Protein AF-0000000066211448 (afdb_homodimer)

Radius of gyration: 19.66 Å; Cα contacts (8 Å, |Δi|>4): 1009; chains: 2; bounding box: 40×52×50 Å

Structure (mmCIF, N/CA/C/O backbone):
data_AF-0000000066211448-model_v1
#
loop_
_entity.id
_entity.type
_entity.pdbx_description
1 polymer 'Superoxide dismutase'
#
loop_
_atom_site.group_PDB
_atom_site.id
_atom_site.type_symbol
_atom_site.label_atom_id
_atom_site.label_alt_id
_atom_site.label_comp_id
_atom_site.label_asym_id
_atom_site.label_entity_id
_atom_site.label_seq_id
_atom_site.pdbx_PDB_ins_code
_atom_site.Cartn_x
_atom_site.Cartn_y
_atom_site.Cartn_z
_atom_site.occupancy
_atom_site.B_iso_or_equiv
_atom_site.auth_seq_id
_atom_site.auth_comp_id
_atom_site.auth_asym_id
_atom_site.auth_atom_id
_atom_site.pdbx_PDB_model_num
ATOM 1 N N . MET A 1 1 ? 18.688 -5.582 8.984 1 77.81 1 MET A N 1
ATOM 2 C CA . MET A 1 1 ? 17.438 -5.801 9.719 1 77.81 1 MET A CA 1
ATOM 3 C C . MET A 1 1 ? 16.359 -6.363 8.805 1 77.81 1 MET A C 1
ATOM 5 O O . MET A 1 1 ? 16.328 -6.066 7.609 1 77.81 1 MET A O 1
ATOM 9 N N . ALA A 1 2 ? 15.5 -7.242 9.359 1 94 2 ALA A N 1
ATOM 10 C CA . ALA A 1 2 ? 14.461 -7.887 8.562 1 94 2 ALA A CA 1
ATOM 11 C C . ALA A 1 2 ? 13.461 -6.863 8.031 1 94 2 ALA A C 1
ATOM 13 O O . ALA A 1 2 ? 13.078 -5.938 8.75 1 94 2 ALA A O 1
ATOM 14 N N . LEU A 1 3 ? 13.273 -6.922 6.723 1 98 3 LEU A N 1
ATOM 15 C CA . LEU A 1 3 ? 12.219 -6.113 6.121 1 98 3 LEU A CA 1
ATOM 16 C C . LEU A 1 3 ? 10.883 -6.84 6.172 1 98 3 LEU A C 1
ATOM 18 O O . LEU A 1 3 ? 10.82 -8.055 5.961 1 98 3 LEU A O 1
ATOM 22 N N . LYS A 1 4 ? 9.852 -6.09 6.527 1 98.75 4 LYS A N 1
ATOM 23 C CA . LYS A 1 4 ? 8.508 -6.656 6.613 1 98.75 4 LYS A CA 1
ATOM 24 C C . LYS A 1 4 ? 7.52 -5.855 5.766 1 98.75 4 LYS A C 1
ATOM 26 O O . LYS A 1 4 ? 7.641 -4.637 5.648 1 98.75 4 LYS A O 1
ATOM 31 N N . ALA A 1 5 ? 6.559 -6.57 5.207 1 98.94 5 ALA A N 1
ATOM 32 C CA . ALA A 1 5 ? 5.477 -5.988 4.418 1 98.94 5 ALA A CA 1
ATOM 33 C C . ALA A 1 5 ? 4.16 -6.719 4.672 1 98.94 5 ALA A C 1
ATOM 35 O O . ALA A 1 5 ? 4.141 -7.762 5.332 1 98.94 5 ALA A O 1
ATOM 36 N N . VAL A 1 6 ? 3.119 -6.09 4.254 1 98.94 6 VAL A N 1
ATOM 37 C CA . VAL A 1 6 ? 1.793 -6.676 4.418 1 98.94 6 VAL A CA 1
ATOM 38 C C . VAL A 1 6 ? 0.889 -6.238 3.268 1 98.94 6 VAL A C 1
ATOM 40 O O . VAL A 1 6 ? 1.077 -5.16 2.699 1 98.94 6 VAL A O 1
ATOM 43 N N . CYS A 1 7 ? -0.014 -7.059 2.934 1 98.88 7 CYS A N 1
ATOM 44 C CA . CYS A 1 7 ? -1.011 -6.805 1.898 1 98.88 7 CYS A CA 1
ATOM 45 C C . CYS A 1 7 ? -2.391 -7.273 2.344 1 98.88 7 CYS A C 1
ATOM 47 O O . CYS A 1 7 ? -2.561 -8.43 2.736 1 98.88 7 CYS A O 1
ATOM 49 N N . VAL A 1 8 ? -3.295 -6.414 2.369 1 98.81 8 VAL A N 1
ATOM 50 C CA . VAL A 1 8 ? -4.695 -6.75 2.6 1 98.81 8 VAL A CA 1
ATOM 51 C C . VAL A 1 8 ? -5.418 -6.91 1.263 1 98.81 8 VAL A C 1
ATOM 53 O O . VAL A 1 8 ? -5.566 -5.941 0.512 1 98.81 8 VAL A O 1
ATOM 56 N N . LEU A 1 9 ? -5.816 -8.117 0.952 1 98.81 9 LEU A N 1
ATOM 57 C CA . LEU A 1 9 ? -6.516 -8.422 -0.29 1 98.81 9 LEU A CA 1
ATOM 58 C C . LEU A 1 9 ? -8.016 -8.203 -0.134 1 98.81 9 LEU A C 1
ATOM 60 O O . LEU A 1 9 ? -8.625 -8.695 0.823 1 98.81 9 LEU A O 1
ATOM 64 N N . LYS A 1 10 ? -8.57 -7.523 -1.056 1 97.56 10 LYS A N 1
ATOM 65 C CA . LYS A 1 10 ? -10.016 -7.305 -1.097 1 97.56 10 LYS A CA 1
ATOM 66 C C . LYS A 1 10 ? -10.531 -7.293 -2.533 1 97.56 10 LYS A C 1
ATOM 68 O O . LYS A 1 10 ? -9.891 -6.723 -3.422 1 97.56 10 LYS A O 1
ATOM 73 N N . GLY A 1 11 ? -11.586 -7.887 -2.785 1 94.56 11 GLY A N 1
ATOM 74 C CA . GLY A 1 11 ? -12.289 -7.855 -4.059 1 94.56 11 GLY A CA 1
ATOM 75 C C . GLY A 1 11 ? -13.695 -7.301 -3.953 1 94.56 11 GLY A C 1
ATOM 76 O O . GLY A 1 11 ? -14.094 -6.816 -2.893 1 94.56 11 GLY A O 1
ATOM 77 N N . ASP A 1 12 ? -14.344 -7.23 -5.09 1 93.12 12 ASP A N 1
ATOM 78 C CA . ASP A 1 12 ? -15.742 -6.812 -5.117 1 93.12 12 ASP A CA 1
ATOM 79 C C . ASP A 1 12 ? -16.656 -7.902 -4.555 1 93.12 12 ASP A C 1
ATOM 81 O O . ASP A 1 12 ? -17.766 -7.621 -4.109 1 93.12 12 ASP A O 1
ATOM 85 N N . GLY A 1 13 ? -16.172 -9.07 -4.641 1 95.25 13 GLY A N 1
ATOM 86 C CA . GLY A 1 13 ? -16.906 -10.219 -4.117 1 95.25 13 GLY A CA 1
ATOM 87 C C . GLY A 1 13 ? -16.438 -10.633 -2.73 1 95.25 13 GLY A C 1
ATOM 88 O O . GLY A 1 13 ? -16 -9.789 -1.938 1 95.25 13 GLY A O 1
ATOM 89 N N . PRO A 1 14 ? -16.688 -11.883 -2.367 1 97.94 14 PRO A N 1
ATOM 90 C CA . PRO A 1 14 ? -16.406 -12.352 -1.01 1 97.94 14 PRO A CA 1
ATOM 91 C C . PRO A 1 14 ? -14.914 -12.57 -0.766 1 97.94 14 PRO A C 1
ATOM 93 O O . PRO A 1 14 ? -14.5 -12.781 0.377 1 97.94 14 PRO A O 1
ATOM 96 N N . VAL A 1 15 ? -14.133 -12.594 -1.808 1 98.88 15 VAL A N 1
ATOM 97 C CA . VAL A 1 15 ? -12.734 -12.992 -1.685 1 98.88 15 VAL A CA 1
ATOM 98 C C . VAL A 1 15 ? -11.953 -11.906 -0.944 1 98.88 15 VAL A C 1
ATOM 100 O O . VAL A 1 15 ? -12.031 -10.727 -1.301 1 98.88 15 VAL A O 1
ATOM 103 N N . HIS A 1 16 ? -11.234 -12.281 0.067 1 98.81 16 HIS A N 1
ATOM 104 C CA . HIS A 1 16 ? -10.414 -11.383 0.869 1 98.81 16 HIS A CA 1
ATOM 105 C C . HIS A 1 16 ? -9.305 -12.148 1.583 1 98.81 16 HIS A C 1
ATOM 107 O O . HIS A 1 16 ? -9.344 -13.375 1.675 1 98.81 16 HIS A O 1
ATOM 113 N N . GLY A 1 17 ? -8.305 -11.445 2.029 1 98.81 17 GLY A N 1
ATOM 114 C CA . GLY A 1 17 ? -7.207 -12.094 2.732 1 98.81 17 GLY A CA 1
ATOM 115 C C . GLY A 1 17 ? -6.141 -11.125 3.205 1 98.81 17 GLY A C 1
ATOM 116 O O . GLY A 1 17 ? -6.238 -9.922 2.955 1 98.81 17 GLY A O 1
ATOM 117 N N . VAL A 1 18 ? -5.242 -11.633 4.012 1 98.94 18 VAL A N 1
ATOM 118 C CA . VAL A 1 18 ? -4.082 -10.883 4.477 1 98.94 18 VAL A CA 1
ATOM 119 C C . VAL A 1 18 ? -2.812 -11.703 4.258 1 98.94 18 VAL A C 1
ATOM 121 O O . VAL A 1 18 ? -2.746 -12.867 4.645 1 98.94 18 VAL A O 1
ATOM 124 N N . ILE A 1 19 ? -1.885 -11.141 3.598 1 98.94 19 ILE A N 1
ATOM 125 C CA . ILE A 1 19 ? -0.592 -11.773 3.361 1 98.94 19 ILE A CA 1
ATOM 126 C C . ILE A 1 19 ? 0.515 -10.945 4.008 1 98.94 19 ILE A C 1
ATOM 128 O O . ILE A 1 19 ? 0.6 -9.734 3.793 1 98.94 19 ILE A O 1
ATOM 132 N N . HIS A 1 20 ? 1.324 -11.555 4.793 1 98.94 20 HIS A N 1
ATOM 133 C CA . HIS A 1 20 ? 2.516 -10.945 5.371 1 98.94 20 HIS A CA 1
ATOM 134 C C . HIS A 1 20 ? 3.775 -11.398 4.641 1 98.94 20 HIS A C 1
ATOM 136 O O . HIS A 1 20 ? 3.879 -12.555 4.227 1 98.94 20 HIS A O 1
ATOM 142 N N . PHE A 1 21 ? 4.703 -10.508 4.539 1 98.94 21 PHE A N 1
ATOM 143 C CA . PHE A 1 21 ? 5.992 -10.766 3.904 1 98.94 21 PHE A CA 1
ATOM 144 C C . PHE A 1 21 ? 7.137 -10.477 4.867 1 98.94 21 PHE A C 1
ATOM 146 O O . PHE A 1 21 ? 7.09 -9.5 5.621 1 98.94 21 PHE A O 1
ATOM 153 N N . GLU A 1 22 ? 8.094 -11.32 4.793 1 98.88 22 GLU A N 1
ATOM 154 C CA . GLU A 1 22 ? 9.305 -11.07 5.57 1 98.88 22 GLU A CA 1
ATOM 155 C C . GLU A 1 22 ? 10.555 -11.445 4.777 1 98.88 22 GLU A C 1
ATOM 157 O O . GLU A 1 22 ? 10.609 -12.5 4.148 1 98.88 22 GLU A O 1
ATOM 162 N N . GLN A 1 23 ? 11.477 -10.57 4.758 1 98.75 23 GLN A N 1
ATOM 163 C CA . GLN A 1 23 ? 12.797 -10.789 4.172 1 98.75 23 GLN A CA 1
ATOM 164 C C . GLN A 1 23 ? 13.906 -10.516 5.184 1 98.75 23 GLN A C 1
ATOM 166 O O . GLN A 1 23 ? 14.125 -9.367 5.574 1 98.75 23 GLN A O 1
ATOM 171 N N . GLN A 1 24 ? 14.641 -11.555 5.582 1 98 24 GLN A N 1
ATOM 172 C CA . GLN A 1 24 ? 15.57 -11.492 6.703 1 98 24 GLN A CA 1
ATOM 173 C C . GLN A 1 24 ? 16.812 -10.68 6.344 1 98 24 GLN A C 1
ATOM 175 O O . GLN A 1 24 ? 17.391 -10.016 7.203 1 98 24 GLN A O 1
ATOM 180 N N . GLN A 1 25 ? 17.25 -10.859 5.164 1 96.19 25 GLN A N 1
ATOM 181 C CA . GLN A 1 25 ? 18.422 -10.125 4.676 1 96.19 25 GLN A CA 1
ATOM 182 C C . GLN A 1 25 ? 18.266 -9.758 3.207 1 96.19 25 GLN A C 1
ATOM 184 O O . GLN A 1 25 ? 17.562 -10.445 2.457 1 96.19 25 GLN A O 1
ATOM 189 N N . GLU A 1 26 ? 18.891 -8.656 2.91 1 93.25 26 GLU A N 1
ATOM 190 C CA . GLU A 1 26 ? 18.875 -8.258 1.508 1 93.25 26 GLU A CA 1
ATOM 191 C C . GLU A 1 26 ? 19.391 -9.367 0.604 1 93.25 26 GLU A C 1
ATOM 193 O O . GLU A 1 26 ? 20.406 -9.992 0.906 1 93.25 26 GLU A O 1
ATOM 198 N N . GLY A 1 27 ? 18.656 -9.547 -0.43 1 94.12 27 GLY A N 1
ATOM 199 C CA . GLY A 1 27 ? 19.078 -10.586 -1.358 1 94.12 27 GLY A CA 1
ATOM 200 C C . GLY A 1 27 ? 18.609 -11.969 -0.959 1 94.12 27 GLY A C 1
ATOM 201 O O . GLY A 1 27 ? 18.703 -12.914 -1.746 1 94.12 27 GLY A O 1
ATOM 202 N N . GLY A 1 28 ? 18.156 -12.125 0.264 1 97.38 28 GLY A N 1
ATOM 203 C CA . GLY A 1 28 ? 17.594 -13.398 0.694 1 97.38 28 GLY A CA 1
ATOM 204 C C . GLY A 1 28 ? 16.156 -13.609 0.236 1 97.38 28 GLY A C 1
ATOM 205 O O . GLY A 1 28 ? 15.547 -12.703 -0.335 1 97.38 28 GLY A O 1
ATOM 206 N N . PRO A 1 29 ? 15.672 -14.789 0.449 1 98.44 29 PRO A N 1
ATOM 207 C CA . PRO A 1 29 ? 14.297 -15.078 0.021 1 98.44 29 PRO A CA 1
ATOM 208 C C . PRO A 1 29 ? 13.258 -14.312 0.827 1 98.44 29 PRO A C 1
ATOM 210 O O . PRO A 1 29 ? 13.531 -13.875 1.945 1 98.44 29 PRO A O 1
ATOM 213 N N . VAL A 1 30 ? 12.156 -14.07 0.25 1 98.88 30 VAL A N 1
ATOM 214 C CA . VAL A 1 30 ? 11 -13.5 0.934 1 98.88 30 VAL A CA 1
ATOM 215 C C . VAL A 1 30 ? 10.047 -14.625 1.352 1 98.88 30 VAL A C 1
ATOM 217 O O . VAL A 1 30 ? 9.727 -15.5 0.549 1 98.88 30 VAL A O 1
ATOM 220 N N . VAL A 1 31 ? 9.648 -14.586 2.58 1 98.88 31 VAL A N 1
ATOM 221 C CA . VAL A 1 31 ? 8.664 -15.531 3.096 1 98.88 31 VAL A CA 1
ATOM 222 C C . VAL A 1 31 ? 7.289 -14.875 3.133 1 98.88 31 VAL A C 1
ATOM 224 O O . VAL A 1 31 ? 7.141 -13.75 3.621 1 98.88 31 VAL A O 1
ATOM 227 N N . LEU A 1 32 ? 6.324 -15.578 2.566 1 98.88 32 LEU A N 1
ATOM 228 C CA . LEU A 1 32 ? 4.93 -15.148 2.604 1 98.88 32 LEU A CA 1
ATOM 229 C C . LEU A 1 32 ? 4.109 -16.047 3.521 1 98.88 32 LEU A C 1
ATOM 231 O O . LEU A 1 32 ? 4.18 -17.281 3.422 1 98.88 32 LEU A O 1
ATOM 235 N N . LYS A 1 33 ? 3.336 -15.375 4.359 1 98.88 33 LYS A N 1
ATOM 236 C CA . LYS A 1 33 ? 2.41 -16.094 5.227 1 98.88 33 LYS A CA 1
ATOM 237 C C . LYS A 1 33 ? 1.077 -15.367 5.34 1 98.88 33 LYS A C 1
ATOM 239 O O . LYS A 1 33 ? 1.044 -14.133 5.406 1 98.88 33 LYS A O 1
ATOM 244 N N . GLY A 1 34 ? 0.034 -16.156 5.43 1 98.88 34 GLY A N 1
ATOM 245 C CA . GLY A 1 34 ? -1.288 -15.578 5.602 1 98.88 34 GLY A CA 1
ATOM 246 C C . GLY A 1 34 ? -2.404 -16.484 5.117 1 98.88 34 GLY A C 1
ATOM 247 O O . GLY A 1 34 ? -2.316 -17.703 5.234 1 98.88 34 GLY A O 1
ATOM 248 N N . PHE A 1 35 ? -3.484 -15.805 4.656 1 98.94 35 PHE A N 1
ATOM 249 C CA . PHE A 1 35 ? -4.633 -16.578 4.199 1 98.94 35 PHE A CA 1
ATOM 250 C C . PHE A 1 35 ? -5.465 -15.773 3.205 1 98.94 35 PHE A C 1
ATOM 252 O O . PHE A 1 35 ? -5.367 -14.539 3.158 1 98.94 35 PHE A O 1
ATOM 259 N N . ILE A 1 36 ? -6.156 -16.453 2.447 1 98.94 36 ILE A N 1
ATOM 260 C CA . ILE A 1 36 ? -7.18 -15.914 1.558 1 98.94 36 ILE A CA 1
ATOM 261 C C . ILE A 1 36 ? -8.469 -16.719 1.713 1 98.94 36 ILE A C 1
ATOM 263 O O . ILE A 1 36 ? -8.445 -17.953 1.72 1 98.94 36 ILE A O 1
ATOM 267 N N . GLU A 1 37 ? -9.562 -16.062 1.782 1 98.88 37 GLU A N 1
ATOM 268 C CA . GLU A 1 37 ? -10.867 -16.703 1.952 1 98.88 37 GLU A CA 1
ATOM 269 C C . GLU A 1 37 ? -11.844 -16.266 0.875 1 98.88 37 GLU A C 1
ATOM 271 O O . GLU A 1 37 ? -11.641 -15.227 0.228 1 98.88 37 GLU A O 1
ATOM 276 N N . GLY A 1 38 ? -12.914 -17.125 0.755 1 98.88 38 GLY A N 1
ATOM 277 C CA . GLY A 1 38 ? -13.953 -16.797 -0.203 1 98.88 38 GLY A CA 1
ATOM 278 C C . GLY A 1 38 ? -13.68 -17.344 -1.593 1 98.88 38 GLY A C 1
ATOM 279 O O . GLY A 1 38 ? -14.375 -16.984 -2.551 1 98.88 38 GLY A O 1
ATOM 280 N N . LEU A 1 39 ? -12.68 -18.156 -1.716 1 98.81 39 LEU A N 1
ATOM 281 C CA . LEU A 1 39 ? -12.312 -18.75 -2.998 1 98.81 39 LEU A CA 1
ATOM 282 C C . LEU A 1 39 ? -13.141 -20 -3.27 1 98.81 39 LEU A C 1
ATOM 284 O O . LEU A 1 39 ? -13.711 -20.578 -2.348 1 98.81 39 LEU A O 1
ATOM 288 N N . THR A 1 40 ? -13.25 -20.359 -4.531 1 98.62 40 THR A N 1
ATOM 289 C CA . THR A 1 40 ? -13.695 -21.703 -4.84 1 98.62 40 THR A CA 1
ATOM 290 C C . THR A 1 40 ? -12.586 -22.719 -4.566 1 98.62 40 THR A C 1
ATOM 292 O O . THR A 1 40 ? -11.406 -22.375 -4.594 1 98.62 40 THR A O 1
ATOM 295 N N . LYS A 1 41 ? -12.992 -23.922 -4.324 1 98.81 41 LYS A N 1
ATOM 296 C CA . LYS A 1 41 ? -12.016 -24.969 -4.07 1 98.81 41 LYS A CA 1
ATOM 297 C C . LYS A 1 41 ? -11.062 -25.125 -5.246 1 98.81 41 LYS A C 1
ATOM 299 O O . LYS A 1 41 ? -11.477 -25.109 -6.406 1 98.81 41 LYS A O 1
ATOM 304 N N . GLY A 1 42 ? -9.703 -25.328 -4.875 1 98.88 42 GLY A N 1
ATOM 305 C CA . GLY A 1 42 ? -8.719 -25.609 -5.91 1 98.88 42 GLY A CA 1
ATOM 306 C C . GLY A 1 42 ? -7.648 -24.547 -6.027 1 98.88 42 GLY A C 1
ATOM 307 O O . GLY A 1 42 ? -7.453 -23.75 -5.105 1 98.88 42 GLY A O 1
ATOM 308 N N . ASP A 1 43 ? -6.965 -24.562 -7.145 1 98.88 43 ASP A N 1
ATOM 309 C CA . ASP A 1 43 ? -5.82 -23.688 -7.359 1 98.88 43 ASP A CA 1
ATOM 310 C C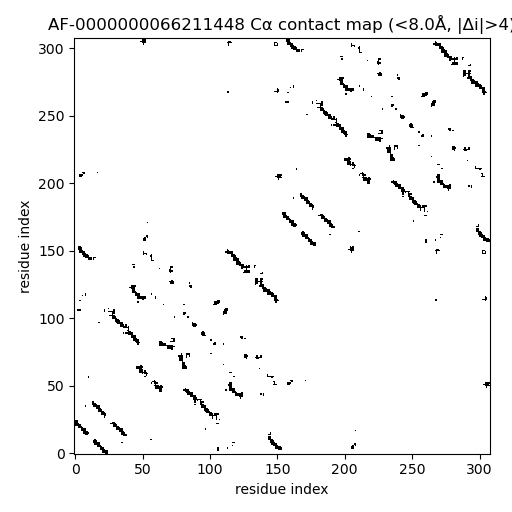 . ASP A 1 43 ? -6.262 -22.344 -7.949 1 98.88 43 ASP A C 1
ATOM 312 O O . ASP A 1 43 ? -7.152 -22.297 -8.797 1 98.88 43 ASP A O 1
ATOM 316 N N . HIS A 1 44 ? -5.652 -21.359 -7.527 1 98.94 44 HIS A N 1
ATOM 317 C CA . HIS A 1 44 ? -5.848 -20 -8.023 1 98.94 44 HIS A CA 1
ATOM 318 C C . HIS A 1 44 ? -4.512 -19.312 -8.281 1 98.94 44 HIS A C 1
ATOM 320 O O . HIS A 1 44 ? -3.631 -19.312 -7.422 1 98.94 44 HIS A O 1
ATOM 326 N N . GLY A 1 45 ? -4.355 -18.766 -9.461 1 98.94 45 GLY A N 1
ATOM 327 C CA . GLY A 1 45 ? -3.146 -18.016 -9.766 1 98.94 45 GLY A CA 1
ATOM 328 C C . GLY A 1 45 ? -2.875 -16.891 -8.781 1 98.94 45 GLY A C 1
ATOM 329 O O . GLY A 1 45 ? -3.799 -16.188 -8.367 1 98.94 45 GLY A O 1
ATOM 330 N N . PHE A 1 46 ? -1.685 -16.766 -8.484 1 98.94 46 PHE A N 1
ATOM 331 C CA . PHE A 1 46 ? -1.236 -15.789 -7.492 1 98.94 46 PHE A CA 1
ATOM 332 C C . PHE A 1 46 ? 0.007 -15.055 -7.98 1 98.94 46 PHE A C 1
ATOM 334 O O . PHE A 1 46 ? 1.056 -15.664 -8.188 1 98.94 46 PHE A O 1
ATOM 341 N N . HIS A 1 47 ? -0.142 -13.656 -8.203 1 98.94 47 HIS A N 1
ATOM 342 C CA . HIS A 1 47 ? 0.939 -12.914 -8.836 1 98.94 47 HIS A CA 1
ATOM 343 C C . HIS A 1 47 ? 1.095 -11.531 -8.211 1 98.94 47 HIS A C 1
ATOM 345 O O . HIS A 1 47 ? 0.134 -10.977 -7.68 1 98.94 47 HIS A O 1
ATOM 351 N N . VAL A 1 48 ? 2.326 -11.031 -8.242 1 98.94 48 VAL A N 1
ATOM 352 C CA . VAL A 1 48 ? 2.549 -9.602 -8.039 1 98.94 48 VAL A CA 1
ATOM 353 C C . VAL A 1 48 ? 2.43 -8.867 -9.375 1 98.94 48 VAL A C 1
ATOM 355 O O . VAL A 1 48 ? 3.045 -9.258 -10.367 1 98.94 48 VAL A O 1
ATOM 358 N N . HIS A 1 49 ? 1.619 -7.887 -9.391 1 98.94 49 HIS A N 1
ATOM 359 C CA . HIS A 1 49 ? 1.433 -7.051 -10.57 1 98.94 49 HIS A CA 1
ATOM 360 C C . HIS A 1 49 ? 2.256 -5.77 -10.469 1 98.94 49 HIS A C 1
ATOM 362 O O . HIS A 1 49 ? 2.678 -5.379 -9.383 1 98.94 49 HIS A O 1
ATOM 368 N N . GLU A 1 50 ? 2.441 -5.141 -11.57 1 98.56 50 GLU A N 1
ATOM 369 C CA . GLU A 1 50 ? 3.475 -4.121 -11.742 1 98.56 50 GLU A CA 1
ATOM 370 C C . GLU A 1 50 ? 3.111 -2.836 -11.008 1 98.56 50 GLU A C 1
ATOM 372 O O . GLU A 1 50 ? 3.986 -2.148 -10.477 1 98.56 50 GLU A O 1
ATOM 377 N N . PHE A 1 51 ? 1.863 -2.502 -10.898 1 98.81 51 PHE A N 1
ATOM 378 C CA . PHE A 1 51 ? 1.475 -1.22 -10.328 1 98.81 51 PHE A CA 1
ATOM 379 C C . PHE A 1 51 ? 0.631 -1.422 -9.07 1 98.81 51 PHE A C 1
ATOM 381 O O . PHE A 1 51 ? -0.083 -2.418 -8.953 1 98.81 51 PHE A O 1
ATOM 388 N N . GLY A 1 52 ? 0.786 -0.499 -8.125 1 98.81 52 GLY A N 1
ATOM 389 C CA . GLY A 1 52 ? -0.102 -0.406 -6.98 1 98.81 52 GLY A CA 1
ATOM 390 C C . GLY A 1 52 ? -1.305 0.486 -7.227 1 98.81 52 GLY A C 1
ATOM 391 O O . GLY A 1 52 ? -1.76 1.188 -6.324 1 98.81 52 GLY A O 1
ATOM 392 N N . ASP A 1 53 ? -1.731 0.609 -8.477 1 98.69 53 ASP A N 1
ATOM 393 C CA . ASP A 1 53 ? -2.885 1.396 -8.898 1 98.69 53 ASP A CA 1
ATOM 394 C C . ASP A 1 53 ? -4.164 0.562 -8.859 1 98.69 53 ASP A C 1
ATOM 396 O O . ASP A 1 53 ? -4.355 -0.331 -9.688 1 98.69 53 ASP A O 1
ATOM 400 N N . ASN A 1 54 ? -5.035 0.863 -7.891 1 97.25 54 ASN A N 1
ATOM 401 C CA . ASN A 1 54 ? -6.312 0.167 -7.797 1 97.25 54 ASN A CA 1
ATOM 402 C C . ASN A 1 54 ? -7.488 1.131 -7.941 1 97.25 54 ASN A C 1
ATOM 404 O O . ASN A 1 54 ? -8.523 0.95 -7.305 1 97.25 54 ASN A O 1
ATOM 408 N N . THR A 1 55 ? -7.301 2.182 -8.742 1 97.81 55 THR A N 1
ATOM 409 C CA . THR A 1 55 ? -8.336 3.188 -8.938 1 97.81 55 THR A CA 1
ATOM 410 C C . THR A 1 55 ? -9.578 2.568 -9.578 1 97.81 55 THR A C 1
ATOM 412 O O . THR A 1 55 ? -10.695 3.043 -9.359 1 97.81 55 THR A O 1
ATOM 415 N N . GLN A 1 56 ? -9.414 1.572 -10.383 1 96.31 56 GLN A N 1
ATOM 416 C CA . GLN A 1 56 ? -10.523 0.802 -10.938 1 96.31 56 GLN A CA 1
ATOM 417 C C . GLN A 1 56 ? -10.453 -0.658 -10.5 1 96.31 56 GLN A C 1
ATOM 419 O O . GLN A 1 56 ? -10.602 -1.566 -11.32 1 96.31 56 GLN A O 1
ATOM 424 N N . GLY A 1 57 ? -10.188 -0.812 -9.234 1 95.56 57 GLY A N 1
ATOM 425 C CA . GLY A 1 57 ? -10.023 -2.166 -8.734 1 95.56 57 GLY A CA 1
ATOM 426 C C . GLY A 1 57 ? -8.758 -2.84 -9.227 1 95.56 57 GLY A C 1
ATOM 427 O O . GLY A 1 57 ? -7.742 -2.178 -9.438 1 95.56 57 GLY A O 1
ATOM 428 N N . CYS A 1 58 ? -8.844 -4.121 -9.367 1 97.62 58 CYS A N 1
ATOM 429 C CA . CYS A 1 58 ? -7.645 -4.895 -9.672 1 97.62 58 CYS A CA 1
ATOM 430 C C . CYS A 1 58 ? -7.234 -4.711 -11.133 1 97.62 58 CYS A C 1
ATOM 432 O O . CYS A 1 58 ? -6.113 -5.055 -11.516 1 97.62 58 CYS A O 1
ATOM 434 N N . THR A 1 59 ? -8.117 -4.137 -11.875 1 95.88 59 THR A N 1
ATOM 435 C CA . THR A 1 59 ? -7.875 -3.998 -13.312 1 95.88 59 THR A CA 1
ATOM 436 C C . THR A 1 59 ? -6.723 -3.035 -13.578 1 95.88 59 THR A C 1
ATOM 438 O O . THR A 1 59 ? -5.98 -3.197 -14.547 1 95.88 59 THR A O 1
ATOM 441 N N . THR A 1 60 ? -6.484 -2.086 -12.758 1 97.94 60 THR A N 1
ATOM 442 C CA . THR A 1 60 ? -5.5 -1.045 -13.023 1 97.94 60 THR A CA 1
ATOM 443 C C . THR A 1 60 ? -4.168 -1.38 -12.352 1 97.94 60 THR A C 1
ATOM 445 O O . THR A 1 60 ? -3.25 -0.559 -12.344 1 97.94 60 THR A O 1
ATOM 448 N N . ALA A 1 61 ? -4.082 -2.57 -11.836 1 98.38 61 ALA A N 1
ATOM 449 C CA . ALA A 1 61 ? -2.818 -3.023 -11.25 1 98.38 61 ALA A CA 1
ATOM 450 C C . ALA A 1 61 ? -1.787 -3.314 -12.336 1 98.38 61 ALA A C 1
ATOM 452 O O . ALA A 1 61 ? -0.6 -3.479 -12.047 1 98.38 61 ALA A O 1
ATOM 453 N N . GLY A 1 62 ? -2.227 -3.369 -13.617 1 98.31 62 GLY A N 1
ATOM 454 C CA . GLY A 1 62 ? -1.312 -3.627 -14.719 1 98.31 62 GLY A CA 1
ATOM 455 C C . GLY A 1 62 ? -0.942 -5.094 -14.859 1 98.31 62 GLY A C 1
ATOM 456 O O . GLY A 1 62 ? -1.581 -5.957 -14.258 1 98.31 62 GLY A O 1
ATOM 457 N N . ALA A 1 63 ? 0.03 -5.395 -15.711 1 98.31 63 ALA A N 1
ATOM 458 C CA . ALA A 1 63 ? 0.477 -6.762 -15.969 1 98.31 63 ALA A CA 1
ATOM 459 C C . ALA A 1 63 ? 1.305 -7.301 -14.805 1 98.31 63 ALA A C 1
ATOM 461 O O . ALA A 1 63 ? 1.569 -6.578 -13.836 1 98.31 63 ALA A O 1
ATOM 462 N N . HIS A 1 64 ? 1.614 -8.609 -14.859 1 98.88 64 HIS A N 1
ATOM 463 C CA . HIS A 1 64 ? 2.543 -9.156 -13.875 1 98.88 64 HIS A CA 1
ATOM 464 C C . HIS A 1 64 ? 3.814 -8.32 -13.789 1 98.88 64 HIS A C 1
ATOM 466 O O . HIS A 1 64 ? 4.254 -7.75 -14.789 1 98.88 64 HIS A O 1
ATOM 472 N N . PHE A 1 65 ? 4.355 -8.289 -12.648 1 98.94 65 PHE A N 1
ATOM 473 C CA . PHE A 1 65 ? 5.648 -7.637 -12.461 1 98.94 65 PHE A CA 1
ATOM 474 C C . PHE A 1 65 ? 6.746 -8.383 -13.211 1 98.94 65 PHE A C 1
ATOM 476 O O . PHE A 1 65 ? 7.16 -9.469 -12.797 1 98.94 65 PHE A O 1
ATOM 483 N N . ASN A 1 66 ? 7.25 -7.695 -14.32 1 98.81 66 ASN A N 1
ATOM 484 C CA . ASN A 1 66 ? 8.172 -8.344 -15.242 1 98.81 66 ASN A CA 1
ATOM 485 C C . ASN A 1 66 ? 9.234 -7.371 -15.742 1 98.81 66 ASN A C 1
ATOM 487 O O . ASN A 1 66 ? 9.32 -7.105 -16.938 1 98.81 66 ASN A O 1
ATOM 491 N N . PRO A 1 67 ? 10.133 -6.961 -14.82 1 98.25 67 PRO A N 1
ATOM 492 C CA . PRO A 1 67 ? 11.133 -5.973 -15.227 1 98.25 67 PRO A CA 1
ATOM 493 C C . PRO A 1 67 ? 12.172 -6.551 -16.188 1 98.25 67 PRO A C 1
ATOM 495 O O . PRO A 1 67 ? 12.93 -5.801 -16.812 1 98.25 67 PRO A O 1
ATOM 498 N N . LEU A 1 68 ? 12.18 -7.836 -16.359 1 97.94 68 LEU A N 1
ATOM 499 C CA . LEU A 1 68 ? 13.227 -8.461 -17.172 1 97.94 68 LEU A CA 1
ATOM 500 C C . LEU A 1 68 ? 12.664 -8.945 -18.5 1 97.94 68 LEU A C 1
ATOM 502 O O . LEU A 1 68 ? 13.352 -9.625 -19.25 1 97.94 68 LEU A O 1
ATOM 506 N N . SER A 1 69 ? 11.406 -8.656 -18.781 1 97.94 69 SER A N 1
ATOM 507 C CA . SER A 1 69 ? 10.742 -8.992 -20.031 1 97.94 69 SER A CA 1
ATOM 508 C C . SER A 1 69 ? 10.859 -10.484 -20.344 1 97.94 69 SER A C 1
ATOM 510 O O . SER A 1 69 ? 11.219 -10.867 -21.453 1 97.94 69 SER A O 1
ATOM 512 N N . LYS A 1 70 ? 10.617 -11.297 -19.359 1 98.5 70 LYS A N 1
ATOM 513 C CA . LYS A 1 70 ? 10.633 -12.742 -19.516 1 98.5 70 LYS A CA 1
ATOM 514 C C . LYS A 1 70 ? 9.242 -13.281 -19.844 1 98.5 70 LYS A C 1
ATOM 516 O O . LYS A 1 70 ? 8.25 -12.57 -19.719 1 98.5 70 LYS A O 1
ATOM 521 N N . LYS A 1 71 ? 9.242 -14.539 -20.297 1 98.31 71 LYS A N 1
ATOM 522 C CA . LYS A 1 71 ? 7.969 -15.242 -20.422 1 98.31 71 LYS A CA 1
ATOM 523 C C . LYS A 1 71 ? 7.434 -15.68 -19.062 1 98.31 71 LYS A C 1
ATOM 525 O O . LYS A 1 71 ? 8.195 -15.812 -18.109 1 98.31 71 LYS A O 1
ATOM 530 N N . HIS A 1 72 ? 6.117 -15.852 -19.094 1 98.81 72 HIS A N 1
ATOM 531 C CA . HIS A 1 72 ? 5.477 -16.328 -17.875 1 98.81 72 HIS A CA 1
ATOM 532 C C . HIS A 1 72 ? 5.949 -17.734 -17.516 1 98.81 72 HIS A C 1
ATOM 534 O O . HIS A 1 72 ? 6.191 -18.562 -18.406 1 98.81 72 HIS A O 1
ATOM 540 N N . GLY A 1 73 ? 6.074 -18.016 -16.203 1 98.62 73 GLY A N 1
ATOM 541 C CA . GLY A 1 73 ? 6.457 -19.328 -15.703 1 98.62 73 GLY A CA 1
ATOM 542 C C . GLY A 1 73 ? 6 -19.594 -14.281 1 98.62 73 GLY A C 1
ATOM 543 O O . GLY A 1 73 ? 5.23 -18.812 -13.719 1 98.62 73 GLY A O 1
ATOM 544 N N . GLY A 1 74 ? 6.383 -20.734 -13.742 1 97.88 74 GLY A N 1
ATOM 545 C CA . GLY A 1 74 ? 6.07 -21.109 -12.367 1 97.88 74 GLY A CA 1
ATOM 546 C C . GLY A 1 74 ? 7.156 -20.703 -11.383 1 97.88 74 GLY A C 1
ATOM 547 O O . GLY A 1 74 ? 8.227 -20.25 -11.789 1 9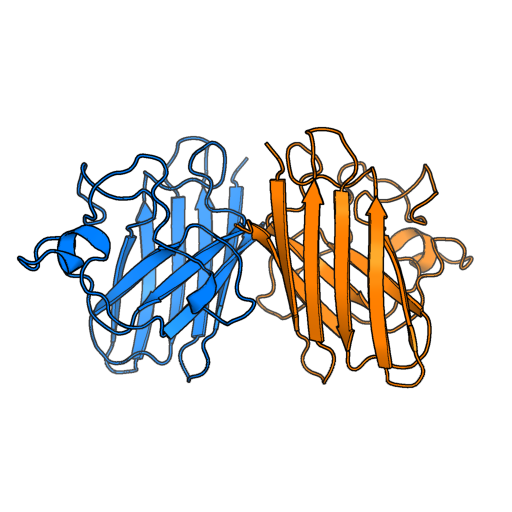7.88 74 GLY A O 1
ATOM 548 N N . PRO A 1 75 ? 6.875 -20.828 -10.078 1 97.38 75 PRO A N 1
ATOM 549 C CA . PRO A 1 75 ? 7.789 -20.375 -9.031 1 97.38 75 PRO A CA 1
ATOM 550 C C . PRO A 1 75 ? 9.141 -21.078 -9.07 1 97.38 75 PRO A C 1
ATOM 552 O O . PRO A 1 75 ? 10.125 -20.578 -8.523 1 97.38 75 PRO A O 1
ATOM 555 N N . LYS A 1 76 ? 9.219 -22.203 -9.75 1 96.81 76 LYS A N 1
ATOM 556 C CA . LYS A 1 76 ? 10.469 -22.969 -9.773 1 96.81 76 LYS A CA 1
ATOM 557 C C . LYS A 1 76 ? 11.188 -22.812 -11.109 1 96.81 76 LYS A C 1
ATOM 559 O O . LYS A 1 76 ? 12.281 -23.344 -11.305 1 96.81 76 LYS A O 1
ATOM 564 N N . ASP A 1 77 ? 10.586 -22.062 -11.969 1 98.06 77 ASP A N 1
ATOM 565 C CA . ASP A 1 77 ? 11.156 -21.891 -13.297 1 98.06 77 ASP A CA 1
ATOM 566 C C . ASP A 1 77 ? 12.18 -20.766 -13.312 1 98.06 77 ASP A C 1
ATOM 568 O O . ASP A 1 77 ? 12 -19.734 -12.641 1 98.06 77 ASP A O 1
ATOM 572 N N . GLU A 1 78 ? 13.227 -20.906 -14.102 1 97 78 GLU A N 1
ATOM 573 C CA . GLU A 1 78 ? 14.172 -19.828 -14.352 1 97 78 GLU A CA 1
ATOM 574 C C . GLU A 1 78 ? 13.555 -18.75 -15.234 1 97 78 GLU A C 1
ATOM 576 O O . GLU A 1 78 ? 13.789 -17.562 -15.023 1 97 78 GLU A O 1
ATOM 581 N N . GLU A 1 79 ? 12.938 -19.281 -16.312 1 98.06 79 GLU A N 1
ATOM 582 C CA . GLU A 1 79 ? 12.188 -18.359 -17.172 1 98.06 79 GLU A CA 1
ATOM 583 C C . GLU A 1 79 ? 10.82 -18.047 -16.562 1 98.06 79 GLU A C 1
ATOM 585 O O . GLU A 1 79 ? 9.891 -18.844 -16.656 1 98.06 79 GLU A O 1
ATOM 590 N N . ARG A 1 80 ? 10.719 -16.875 -16.016 1 98.69 80 ARG A N 1
ATOM 591 C CA . ARG A 1 80 ? 9.469 -16.422 -15.414 1 98.69 80 ARG A CA 1
ATOM 592 C C . ARG A 1 80 ? 9.508 -14.922 -15.125 1 98.69 80 ARG A C 1
ATOM 594 O O . ARG A 1 80 ? 10.586 -14.328 -15.023 1 98.69 80 ARG A O 1
ATOM 601 N N . HIS A 1 81 ? 8.297 -14.234 -15.023 1 98.81 81 HIS A N 1
ATOM 602 C CA . HIS A 1 81 ? 8.25 -12.898 -14.445 1 98.81 81 HIS A CA 1
ATOM 603 C C . HIS A 1 81 ? 8.766 -12.891 -13.016 1 98.81 81 HIS A C 1
ATOM 605 O O . HIS A 1 81 ? 8.703 -13.914 -12.32 1 98.81 81 HIS A O 1
ATOM 611 N N . VAL A 1 82 ? 9.156 -11.812 -12.539 1 98.75 82 VAL A N 1
ATOM 612 C CA . VAL A 1 82 ? 9.523 -11.648 -11.141 1 98.75 82 VAL A CA 1
ATOM 613 C C . VAL A 1 82 ? 8.305 -11.906 -10.25 1 98.75 82 VAL A C 1
ATOM 615 O O . VAL A 1 82 ? 8.422 -12.516 -9.188 1 98.75 82 VAL A O 1
ATOM 618 N N . GLY A 1 83 ? 7.125 -11.508 -10.688 1 98.88 83 GLY A N 1
ATOM 619 C CA . GLY A 1 83 ? 5.918 -11.555 -9.883 1 98.88 83 GLY A CA 1
ATOM 620 C C . GLY A 1 83 ? 5.188 -12.883 -9.969 1 98.88 83 GLY A C 1
ATOM 621 O O . GLY A 1 83 ? 4.082 -13.023 -9.445 1 98.88 83 GLY A O 1
ATOM 622 N N . ASP A 1 84 ? 5.715 -13.891 -10.633 1 98.88 84 ASP A N 1
ATOM 623 C CA . ASP A 1 84 ? 5.031 -15.164 -10.852 1 98.88 84 ASP A CA 1
ATOM 624 C C . ASP A 1 84 ? 5.172 -16.078 -9.641 1 98.88 84 ASP A C 1
ATOM 626 O O . ASP A 1 84 ? 6.094 -16.906 -9.578 1 98.88 84 ASP A O 1
ATOM 630 N N . LEU A 1 85 ? 4.156 -16.141 -8.797 1 98.88 85 LEU A N 1
ATOM 631 C CA . LEU A 1 85 ? 4.258 -16.906 -7.562 1 98.88 85 LEU A CA 1
ATOM 632 C C . LEU A 1 85 ? 3.471 -18.203 -7.676 1 98.88 85 LEU A C 1
ATOM 634 O O . LEU A 1 85 ? 3.34 -18.953 -6.695 1 98.88 85 LEU A O 1
ATOM 638 N N . GLY A 1 86 ? 2.92 -18.469 -8.82 1 98.75 86 GLY A N 1
ATOM 639 C CA . GLY A 1 86 ? 2.236 -19.719 -9.062 1 98.75 86 GLY A CA 1
ATOM 640 C C . GLY A 1 86 ? 0.8 -19.719 -8.57 1 98.75 86 GLY A C 1
ATOM 641 O O . GLY A 1 86 ? 0.005 -18.859 -8.953 1 98.75 86 GLY A O 1
ATOM 642 N N . ASN A 1 87 ? 0.478 -20.688 -7.652 1 98.88 87 ASN A N 1
ATOM 643 C CA . ASN A 1 87 ? -0.893 -20.891 -7.195 1 98.88 87 ASN A CA 1
ATOM 644 C C . ASN A 1 87 ? -0.979 -20.922 -5.672 1 98.88 87 ASN A C 1
ATOM 646 O O . ASN A 1 87 ? -0.02 -21.297 -5 1 98.88 87 ASN A O 1
ATOM 650 N N . VAL A 1 88 ? -2.066 -20.5 -5.188 1 98.88 88 VAL A N 1
ATOM 651 C CA . VAL A 1 88 ? -2.541 -20.859 -3.857 1 98.88 88 VAL A CA 1
ATOM 652 C C . VAL A 1 88 ? -3.688 -21.859 -3.973 1 98.88 88 VAL A C 1
ATOM 654 O O . VAL A 1 88 ? -4.43 -21.859 -4.957 1 98.88 88 VAL A O 1
ATOM 657 N N . THR A 1 89 ? -3.828 -22.703 -2.977 1 98.88 89 THR A N 1
ATOM 658 C CA . THR A 1 89 ? -4.832 -23.766 -3.043 1 98.88 89 THR A CA 1
ATOM 659 C C . THR A 1 89 ? -5.902 -23.562 -1.976 1 98.88 89 THR A C 1
ATOM 661 O O . THR A 1 89 ? -5.602 -23.562 -0.78 1 98.88 89 THR A O 1
ATOM 664 N N . ALA A 1 90 ? -7.113 -23.391 -2.404 1 98.88 90 ALA A N 1
ATOM 665 C CA . ALA A 1 90 ? -8.242 -23.266 -1.48 1 98.88 90 ALA A CA 1
ATOM 666 C C . ALA A 1 90 ? -8.805 -24.641 -1.119 1 98.88 90 ALA A C 1
ATOM 668 O O . ALA A 1 90 ? -8.922 -25.516 -1.981 1 98.88 90 ALA A O 1
ATOM 669 N N . ASP A 1 91 ? -9.086 -24.812 0.088 1 98.81 91 ASP A N 1
ATOM 670 C CA . ASP A 1 91 ? -9.68 -26.062 0.546 1 98.81 91 ASP A CA 1
ATOM 671 C C . ASP A 1 91 ? -11.18 -26.094 0.29 1 98.81 91 ASP A C 1
ATOM 673 O O . ASP A 1 91 ? -11.703 -25.234 -0.436 1 98.81 91 ASP A O 1
ATOM 677 N N . GLU A 1 92 ? -11.82 -27.031 0.876 1 98.56 92 GLU A N 1
ATOM 678 C CA . GLU A 1 92 ? -13.25 -27.234 0.645 1 98.56 92 GLU A CA 1
ATOM 679 C C . GLU A 1 92 ? -14.07 -26.062 1.201 1 98.56 92 GLU A C 1
ATOM 681 O O . GLU A 1 92 ? -15.203 -25.844 0.772 1 98.56 92 GLU A O 1
ATOM 686 N N . ASN A 1 93 ? -13.531 -25.375 2.133 1 98.44 93 ASN A N 1
ATOM 687 C CA . ASN A 1 93 ? -14.234 -24.25 2.734 1 98.44 93 ASN A CA 1
ATOM 688 C C . ASN A 1 93 ? -13.891 -22.938 2.027 1 98.44 93 ASN A C 1
ATOM 690 O O . ASN A 1 93 ? -14.32 -21.859 2.455 1 98.44 93 ASN A O 1
ATOM 694 N N . GLY A 1 94 ? -13.07 -22.984 1.012 1 98.69 94 GLY A N 1
ATOM 695 C CA . GLY A 1 94 ? -12.711 -21.812 0.242 1 98.69 94 GLY A CA 1
ATOM 696 C C . GLY A 1 94 ? -11.578 -21.016 0.866 1 98.69 94 GLY A C 1
ATOM 697 O O . GLY A 1 94 ? -11.414 -19.828 0.568 1 98.69 94 GLY A O 1
ATOM 698 N N . LYS A 1 95 ? -10.914 -21.656 1.771 1 98.88 95 LYS A N 1
ATOM 699 C CA . LYS A 1 95 ? -9.797 -21 2.428 1 98.88 95 LYS A CA 1
ATOM 700 C C . LYS A 1 95 ? -8.461 -21.516 1.903 1 98.88 95 LYS A C 1
ATOM 702 O O . LYS A 1 95 ? -8.273 -22.734 1.791 1 98.88 95 LYS A O 1
ATOM 707 N N . ALA A 1 96 ? -7.613 -20.641 1.546 1 98.94 96 ALA A N 1
ATOM 708 C CA . ALA A 1 96 ? -6.227 -20.953 1.212 1 98.94 96 ALA A CA 1
ATOM 709 C C . ALA A 1 96 ? -5.27 -20.406 2.266 1 98.94 96 ALA A C 1
ATOM 711 O O . ALA A 1 96 ? -5.16 -19.203 2.447 1 98.94 96 ALA A O 1
ATOM 712 N N . ASP A 1 97 ? -4.582 -21.281 2.939 1 98.81 97 ASP A N 1
ATOM 713 C CA . ASP A 1 97 ? -3.447 -20.859 3.758 1 98.81 97 ASP A CA 1
ATOM 714 C C . ASP A 1 97 ? -2.205 -20.641 2.9 1 98.81 97 ASP A C 1
ATOM 716 O O . ASP A 1 97 ? -1.883 -21.453 2.039 1 98.81 97 ASP A O 1
ATOM 720 N N . VAL A 1 98 ? -1.648 -19.547 3.105 1 98.88 98 VAL A N 1
ATOM 721 C CA . VAL A 1 98 ? -0.464 -19.188 2.328 1 98.88 98 VAL A CA 1
ATOM 722 C C . VAL A 1 98 ? 0.786 -19.344 3.191 1 98.88 98 VAL A C 1
ATOM 724 O O . VAL A 1 98 ? 0.875 -18.766 4.277 1 98.88 98 VAL A O 1
ATOM 727 N N . ASP A 1 99 ? 1.637 -20.125 2.805 1 98.69 99 ASP A N 1
ATOM 728 C CA . ASP A 1 99 ? 2.971 -20.328 3.355 1 98.69 99 ASP A CA 1
ATOM 729 C C . ASP A 1 99 ? 3.973 -20.672 2.252 1 98.69 99 ASP A C 1
ATOM 731 O O . ASP A 1 99 ? 4.121 -21.828 1.865 1 98.69 99 ASP A O 1
ATOM 735 N N . MET A 1 100 ? 4.641 -19.609 1.758 1 98.19 100 MET A N 1
ATOM 736 C CA . MET A 1 100 ? 5.527 -19.75 0.607 1 98.19 100 MET A CA 1
ATOM 737 C C . MET A 1 100 ? 6.824 -18.984 0.814 1 98.19 100 MET A C 1
ATOM 739 O O . MET A 1 100 ? 6.895 -18.094 1.67 1 98.19 100 MET A O 1
ATOM 743 N N . LYS A 1 101 ? 7.77 -19.422 0.092 1 98.44 101 LYS A N 1
ATOM 744 C CA . LYS A 1 101 ? 9.07 -18.75 0.04 1 98.44 101 LYS A CA 1
ATOM 745 C C . LYS A 1 101 ? 9.508 -18.516 -1.402 1 98.44 101 LYS A C 1
ATOM 747 O O . LYS A 1 101 ? 9.367 -19.406 -2.25 1 98.44 101 LYS A O 1
ATOM 752 N N . ASP A 1 102 ? 9.938 -17.359 -1.713 1 98.75 102 ASP A N 1
ATOM 753 C CA . ASP A 1 102 ? 10.367 -17.047 -3.07 1 98.75 102 ASP A CA 1
ATOM 754 C C . ASP A 1 102 ? 11.688 -16.281 -3.059 1 98.75 102 ASP A C 1
ATOM 756 O O . ASP A 1 102 ? 11.867 -15.352 -2.26 1 98.75 102 ASP A O 1
ATOM 760 N N . SER A 1 103 ? 12.57 -16.578 -3.945 1 97.88 103 SER A N 1
ATOM 761 C CA . SER A 1 103 ? 13.906 -15.992 -3.928 1 97.88 103 SER A CA 1
ATOM 762 C C . SER A 1 103 ? 14.055 -14.938 -5.023 1 97.88 103 SER A C 1
ATOM 764 O O . SER A 1 103 ? 15.117 -14.328 -5.164 1 97.88 103 SER A O 1
ATOM 766 N N . VAL A 1 104 ? 13.031 -14.758 -5.812 1 98.44 104 VAL A N 1
ATOM 767 C CA . VAL A 1 104 ? 13.148 -13.82 -6.926 1 98.44 104 VAL A CA 1
ATOM 768 C C . VAL A 1 104 ? 12.594 -12.461 -6.52 1 98.44 104 VAL A C 1
ATOM 770 O O . VAL A 1 104 ? 13.227 -11.43 -6.758 1 98.44 104 VAL A O 1
ATOM 773 N N . ILE A 1 105 ? 11.398 -12.469 -5.914 1 98.69 105 ILE A N 1
ATOM 774 C CA . ILE A 1 105 ? 10.883 -11.195 -5.422 1 98.69 105 ILE A CA 1
ATOM 775 C C . ILE A 1 105 ? 11.758 -10.695 -4.277 1 98.69 105 ILE A C 1
ATOM 777 O O . ILE A 1 105 ? 12.539 -11.453 -3.707 1 98.69 105 ILE A O 1
ATOM 781 N N . SER A 1 106 ? 11.617 -9.422 -3.998 1 98.75 106 SER A N 1
ATOM 782 C CA . SER A 1 106 ? 12.344 -8.766 -2.912 1 98.75 106 SER A CA 1
ATOM 783 C C . SER A 1 106 ? 11.508 -7.664 -2.27 1 98.75 106 SER A C 1
ATOM 785 O O . SER A 1 106 ? 10.5 -7.234 -2.836 1 98.75 106 SER A O 1
ATOM 787 N N . LEU A 1 107 ? 11.93 -7.266 -1.067 1 98.62 107 LEU A N 1
ATOM 788 C CA . LEU A 1 107 ? 11.289 -6.121 -0.419 1 98.62 107 LEU A CA 1
ATOM 789 C C . LEU A 1 107 ? 12.164 -4.879 -0.536 1 98.62 107 LEU A C 1
ATOM 791 O O . LEU A 1 107 ? 11.844 -3.832 0.034 1 98.62 107 LEU A O 1
ATOM 795 N N . SER A 1 108 ? 13.203 -5 -1.299 1 96.19 108 SER A N 1
ATOM 796 C CA . SER A 1 108 ? 14.094 -3.879 -1.572 1 96.19 108 SER A CA 1
ATOM 797 C C . SER A 1 108 ? 14.773 -4.027 -2.93 1 96.19 108 SER A C 1
ATOM 799 O O . SER A 1 108 ? 14.719 -5.098 -3.543 1 96.19 108 SER A O 1
ATOM 801 N N . GLY A 1 109 ? 15.266 -2.875 -3.406 1 94.44 109 GLY A N 1
ATOM 802 C CA . GLY A 1 109 ? 16.078 -2.947 -4.613 1 94.44 109 GLY A CA 1
ATOM 803 C C . GLY A 1 109 ? 15.242 -3.084 -5.879 1 94.44 109 GLY A C 1
ATOM 804 O O . GLY A 1 109 ? 14.062 -2.721 -5.898 1 94.44 109 GLY A O 1
ATOM 805 N N . LYS A 1 110 ? 15.805 -3.566 -6.945 1 94.5 110 LYS A N 1
ATOM 806 C CA . LYS A 1 110 ? 15.242 -3.553 -8.297 1 94.5 110 LYS A CA 1
ATOM 807 C C . LYS A 1 110 ? 14.008 -4.441 -8.383 1 94.5 110 LYS A C 1
ATOM 809 O O . LYS A 1 110 ? 13.102 -4.172 -9.18 1 94.5 110 LYS A O 1
ATOM 814 N N . HIS A 1 111 ? 13.961 -5.48 -7.602 1 97.88 111 HIS A N 1
ATOM 815 C CA . HIS A 1 111 ? 12.828 -6.398 -7.637 1 97.88 111 HIS A CA 1
ATOM 816 C C . HIS A 1 111 ? 11.898 -6.18 -6.445 1 97.88 111 HIS A C 1
ATOM 818 O O . HIS A 1 111 ? 11.211 -7.105 -6.016 1 97.88 111 HIS A O 1
ATOM 824 N N . SER A 1 112 ? 12.031 -4.969 -5.891 1 98.5 112 SER A N 1
ATOM 825 C CA . SER A 1 112 ? 11.148 -4.672 -4.766 1 98.5 112 SER A CA 1
ATOM 826 C C . SER A 1 112 ? 9.68 -4.742 -5.176 1 98.5 112 SER A C 1
ATOM 828 O O . SER A 1 112 ? 9.297 -4.191 -6.207 1 98.5 112 SER A O 1
ATOM 830 N N . ILE A 1 113 ? 8.883 -5.359 -4.312 1 98.88 113 ILE A N 1
ATOM 831 C CA . ILE A 1 113 ? 7.461 -5.48 -4.621 1 98.88 113 ILE A CA 1
ATOM 832 C C . ILE A 1 113 ? 6.664 -4.488 -3.779 1 98.88 113 ILE A C 1
ATOM 834 O O . ILE A 1 113 ? 5.438 -4.402 -3.902 1 98.88 113 ILE A O 1
ATOM 838 N N . ILE A 1 114 ? 7.352 -3.691 -2.92 1 98.81 114 ILE A N 1
ATOM 839 C CA . ILE A 1 114 ? 6.676 -2.658 -2.143 1 98.81 114 ILE A CA 1
ATOM 840 C C . ILE A 1 114 ? 5.984 -1.675 -3.082 1 98.81 114 ILE A C 1
ATOM 842 O O . ILE A 1 114 ? 6.574 -1.23 -4.07 1 98.81 114 ILE A O 1
ATOM 846 N N . GLY A 1 115 ? 4.73 -1.363 -2.754 1 98.88 115 GLY A N 1
ATOM 847 C CA . GLY A 1 115 ? 3.977 -0.415 -3.557 1 98.88 115 GLY A CA 1
ATOM 848 C C . GLY A 1 115 ? 3.33 -1.048 -4.773 1 98.88 115 GLY A C 1
ATOM 849 O O . GLY A 1 115 ? 2.596 -0.384 -5.508 1 98.88 115 GLY A O 1
ATOM 850 N N . ARG A 1 116 ? 3.578 -2.287 -5.012 1 98.94 116 ARG A N 1
ATOM 851 C CA . ARG A 1 116 ? 2.934 -3.039 -6.086 1 98.94 116 ARG A CA 1
ATOM 852 C C . ARG A 1 116 ? 1.737 -3.824 -5.562 1 98.94 116 ARG A C 1
ATOM 854 O O . ARG A 1 116 ? 1.404 -3.742 -4.375 1 98.94 116 ARG A O 1
ATOM 861 N N . THR A 1 117 ? 1.066 -4.559 -6.449 1 98.94 117 THR A N 1
ATOM 862 C CA . THR A 1 117 ? -0.201 -5.176 -6.066 1 98.94 117 THR A CA 1
ATOM 863 C C . THR A 1 117 ? -0.097 -6.695 -6.105 1 98.94 117 THR A C 1
ATOM 865 O O . THR A 1 117 ? 0.394 -7.266 -7.082 1 98.94 117 THR A O 1
ATOM 868 N N . MET A 1 118 ? -0.478 -7.348 -5.004 1 98.88 118 MET A N 1
ATOM 869 C CA . MET A 1 118 ? -0.78 -8.773 -5.047 1 98.88 118 MET A CA 1
ATOM 870 C C . MET A 1 118 ? -2.164 -9.023 -5.637 1 98.88 118 MET A C 1
ATOM 872 O O . MET A 1 118 ? -3.119 -8.32 -5.309 1 98.88 118 MET A O 1
ATOM 876 N N . VAL A 1 119 ? -2.254 -10 -6.535 1 98.94 119 VAL A N 1
ATOM 877 C CA . VAL A 1 119 ? -3.539 -10.359 -7.129 1 98.94 119 VAL A CA 1
ATOM 878 C C . VAL A 1 119 ? -3.76 -11.867 -7.016 1 98.94 119 VAL A C 1
ATOM 880 O O . VAL A 1 119 ? -2.861 -12.648 -7.32 1 98.94 119 VAL A O 1
ATOM 883 N N . 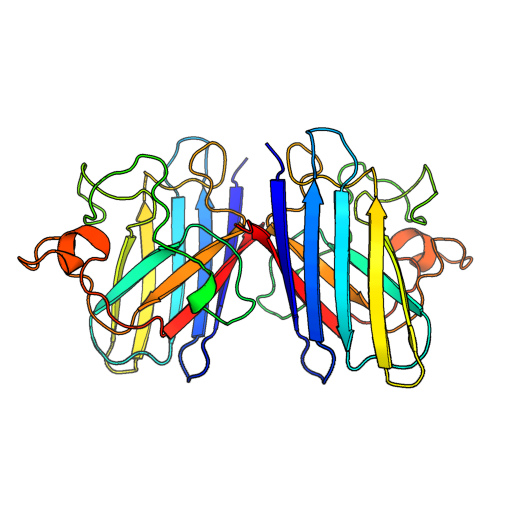VAL A 1 120 ? -4.949 -12.289 -6.516 1 98.94 120 VAL A N 1
ATOM 884 C CA . VAL A 1 120 ? -5.398 -13.672 -6.621 1 98.94 120 VAL A CA 1
ATOM 885 C C . VAL A 1 120 ? -6.438 -13.797 -7.73 1 98.94 120 VAL A C 1
ATOM 887 O O . VAL A 1 120 ? -7.355 -12.977 -7.824 1 98.94 120 VAL A O 1
ATOM 890 N N . HIS A 1 121 ? -6.234 -14.82 -8.547 1 98.81 121 HIS A N 1
ATOM 891 C CA . HIS A 1 121 ? -7.039 -14.961 -9.75 1 98.81 121 HIS A CA 1
ATOM 892 C C . HIS A 1 121 ? -8.102 -16.047 -9.578 1 98.81 121 HIS A C 1
ATOM 894 O O . HIS A 1 121 ? -8.078 -16.781 -8.594 1 98.81 121 HIS A O 1
ATOM 900 N N . GLU A 1 122 ? -8.945 -16.047 -10.5 1 98.5 122 GLU A N 1
ATOM 901 C CA . GLU A 1 122 ? -10.117 -16.922 -10.492 1 98.5 122 GLU A CA 1
ATOM 902 C C . GLU A 1 122 ? -9.727 -18.375 -10.766 1 98.5 122 GLU A C 1
ATOM 904 O O . GLU A 1 122 ? -10.227 -19.281 -10.102 1 98.5 122 GLU A O 1
ATOM 909 N N . LYS A 1 123 ? -8.844 -18.594 -11.711 1 98.62 123 LYS A N 1
ATOM 910 C CA . LYS A 1 123 ? -8.508 -19.938 -12.156 1 98.62 123 LYS A CA 1
ATOM 911 C C . LYS A 1 123 ? -7.066 -20.297 -11.789 1 98.62 123 LYS A C 1
ATOM 913 O O . LYS A 1 123 ? -6.293 -19.422 -11.375 1 98.62 123 LYS A O 1
ATOM 918 N N . GLN A 1 124 ? -6.828 -21.547 -11.945 1 98.81 124 GLN A N 1
ATOM 919 C CA . GLN A 1 124 ? -5.469 -22.047 -11.789 1 98.81 124 GLN A CA 1
ATOM 920 C C . GLN A 1 124 ? -4.527 -21.438 -12.812 1 98.81 124 GLN A C 1
ATOM 922 O O . GLN A 1 124 ? -4.887 -21.281 -13.984 1 98.81 124 GLN A O 1
ATOM 927 N N . ASP A 1 125 ? -3.389 -20.984 -12.32 1 98.88 125 ASP A N 1
ATOM 928 C CA . ASP A 1 125 ? -2.271 -20.656 -13.195 1 98.88 125 ASP A CA 1
ATOM 929 C C . ASP A 1 125 ? -1.678 -21.906 -13.836 1 98.88 125 ASP A C 1
ATOM 931 O O . ASP A 1 125 ? -1.286 -22.844 -13.141 1 98.88 125 ASP A O 1
ATOM 935 N N . ASP A 1 126 ? -1.54 -21.938 -15.109 1 98.88 126 ASP A N 1
ATOM 936 C CA . ASP A 1 126 ? -1.017 -23.125 -15.789 1 98.88 126 ASP A CA 1
ATOM 937 C C . ASP A 1 126 ? 0.502 -23.047 -15.93 1 98.88 126 ASP A C 1
ATOM 939 O O . ASP A 1 126 ? 1.111 -23.891 -16.594 1 98.88 126 ASP A O 1
ATOM 943 N N . LEU A 1 127 ? 1.145 -22.016 -15.414 1 98.56 127 LEU A N 1
ATOM 944 C CA . LEU A 1 127 ? 2.584 -21.844 -15.25 1 98.56 127 LEU A CA 1
ATOM 945 C C . LEU A 1 127 ? 3.279 -21.734 -16.594 1 98.56 127 LEU A C 1
ATOM 947 O O . LEU A 1 127 ? 4.43 -22.172 -16.75 1 98.56 127 LEU A O 1
ATOM 951 N N . GLY A 1 128 ? 2.525 -21.25 -17.531 1 98.19 128 GLY A N 1
ATOM 952 C CA . GLY A 1 128 ? 3.1 -21.078 -18.844 1 98.19 128 GLY A CA 1
ATOM 953 C C . GLY A 1 128 ? 3.107 -22.359 -19.672 1 98.19 128 GLY A C 1
ATOM 954 O O . GLY A 1 128 ? 3.711 -22.406 -20.734 1 98.19 128 GLY A O 1
ATOM 955 N N . LYS A 1 129 ? 2.396 -23.328 -19.266 1 97.5 129 LYS A N 1
ATOM 956 C CA . LYS A 1 129 ? 2.439 -24.641 -19.891 1 97.5 129 LYS A CA 1
ATOM 957 C C . LYS A 1 129 ? 1.088 -25.016 -20.5 1 97.5 129 LYS A C 1
ATOM 959 O O . LYS A 1 129 ? 0.8 -26.188 -20.719 1 97.5 129 LYS A O 1
ATOM 964 N N . GLY A 1 130 ? 0.279 -24.125 -20.656 1 96.44 130 GLY A N 1
ATOM 965 C CA . GLY A 1 130 ? -1.079 -24.359 -21.109 1 96.44 130 GLY A CA 1
ATOM 966 C C . GLY A 1 130 ? -1.171 -24.547 -22.609 1 96.44 130 GLY A C 1
ATOM 967 O O . GLY A 1 130 ? -2.221 -24.922 -23.141 1 96.44 130 GLY A O 1
ATOM 968 N N . GLY A 1 131 ? -0.076 -24.188 -23.453 1 95.44 131 GLY A N 1
ATOM 969 C CA . GLY A 1 131 ? -0.041 -24.516 -24.859 1 95.44 131 GLY A CA 1
ATOM 970 C C . GLY A 1 131 ? -0.642 -23.422 -25.734 1 95.44 131 GLY A C 1
ATOM 971 O O . GLY A 1 131 ? -1.052 -23.688 -26.875 1 95.44 131 GLY A O 1
ATOM 972 N N . ASN A 1 132 ? -0.868 -22.281 -25.234 1 96.19 132 ASN A N 1
ATOM 973 C CA . ASN A 1 132 ? -1.36 -21.156 -26.031 1 96.19 132 ASN A CA 1
ATOM 974 C C . ASN A 1 132 ? -0.67 -19.844 -25.641 1 96.19 132 ASN A C 1
ATOM 976 O O . ASN A 1 132 ? 0.107 -19.812 -24.688 1 96.19 132 ASN A O 1
ATOM 980 N N . GLU A 1 133 ? -0.869 -18.812 -26.406 1 95.44 133 GLU A N 1
ATOM 981 C CA . GLU A 1 133 ? -0.197 -17.531 -26.234 1 95.44 133 GLU A CA 1
ATOM 982 C C . GLU A 1 133 ? -0.521 -16.906 -24.875 1 95.44 133 GLU A C 1
ATOM 984 O O . GLU A 1 133 ? 0.362 -16.375 -24.203 1 95.44 133 GLU A O 1
ATOM 989 N N . GLU A 1 134 ? -1.76 -16.953 -24.453 1 95.94 134 GLU A N 1
ATOM 990 C CA . GLU A 1 134 ? -2.164 -16.375 -23.172 1 95.94 134 GLU A CA 1
ATOM 991 C C . GLU A 1 134 ? -1.442 -17.062 -22.016 1 95.94 134 GLU A C 1
ATOM 993 O O . GLU A 1 134 ? -1.141 -16.422 -21 1 95.94 134 GLU A O 1
ATOM 998 N N . SER A 1 135 ? -1.173 -18.328 -22.156 1 98.31 135 SER A N 1
ATOM 999 C CA . SER A 1 135 ? -0.442 -19.094 -21.141 1 98.31 135 SER A CA 1
ATOM 1000 C C . SER A 1 135 ? 0.941 -18.5 -20.906 1 98.31 135 SER A C 1
ATOM 1002 O O . SER A 1 135 ? 1.356 -18.344 -19.75 1 98.31 135 SER A O 1
ATOM 1004 N N . THR A 1 136 ? 1.651 -18.094 -21.922 1 97.44 136 THR A N 1
ATOM 1005 C CA . THR A 1 136 ? 3.023 -17.609 -21.797 1 97.44 136 THR A CA 1
ATOM 1006 C C . THR A 1 136 ? 3.049 -16.156 -21.359 1 97.44 136 THR A C 1
ATOM 1008 O O . THR A 1 136 ? 4.113 -15.609 -21.047 1 97.44 136 THR A O 1
ATOM 1011 N N . LYS A 1 137 ? 1.903 -15.594 -21.328 1 97.44 137 LYS A N 1
ATOM 1012 C CA . LYS A 1 137 ? 1.821 -14.203 -20.906 1 97.44 137 LYS A CA 1
ATOM 1013 C C . LYS A 1 137 ? 1.321 -14.094 -19.469 1 97.44 137 LYS A C 1
ATOM 1015 O O . LYS A 1 137 ? 1.823 -13.281 -18.688 1 97.44 137 LYS A O 1
ATOM 1020 N N . THR A 1 138 ? 0.285 -14.992 -19.156 1 97.19 138 THR A N 1
ATOM 1021 C CA . THR A 1 138 ? -0.396 -14.75 -17.891 1 97.19 138 THR A CA 1
ATOM 1022 C C . THR A 1 138 ? -0.596 -16.047 -17.125 1 97.19 138 THR A C 1
ATOM 1024 O O . THR A 1 138 ? -1.07 -16.047 -15.984 1 97.19 138 THR A O 1
ATOM 1027 N N . GLY A 1 139 ? -0.34 -17.203 -17.797 1 98.56 139 GLY A N 1
ATOM 1028 C CA . GLY A 1 139 ? -0.595 -18.484 -17.172 1 98.56 139 GLY A CA 1
ATOM 1029 C C . GLY A 1 139 ? -2.059 -18.891 -17.188 1 98.56 139 GLY A C 1
ATOM 1030 O O . GLY A 1 139 ? -2.465 -19.828 -16.5 1 98.56 139 GLY A O 1
ATOM 1031 N N . ASN A 1 140 ? -2.924 -18.172 -17.922 1 98.5 140 ASN A N 1
ATOM 1032 C CA . ASN A 1 140 ? -4.344 -18.453 -18.094 1 98.5 140 ASN A CA 1
ATOM 1033 C C . ASN A 1 140 ? -5.07 -18.469 -16.75 1 98.5 140 ASN A C 1
ATOM 1035 O O . ASN A 1 140 ? -5.926 -19.328 -16.516 1 98.5 140 ASN A O 1
ATOM 1039 N N . ALA A 1 141 ? -4.758 -17.547 -15.922 1 97.88 141 ALA A N 1
ATOM 1040 C CA . ALA A 1 141 ? -5.27 -17.641 -14.555 1 97.88 141 ALA A CA 1
ATOM 1041 C C . ALA A 1 141 ? -6.633 -16.969 -14.43 1 97.88 141 ALA A C 1
ATOM 1043 O O . ALA A 1 141 ? -7.238 -16.969 -13.359 1 97.88 141 ALA A O 1
ATOM 1044 N N . GLY A 1 142 ? -7.168 -16.297 -15.5 1 97.56 142 GLY A N 1
ATOM 1045 C CA . GLY A 1 142 ? -8.523 -15.766 -15.508 1 97.56 142 GLY A CA 1
ATOM 1046 C C . GLY A 1 142 ? -8.641 -14.445 -14.773 1 97.56 142 GLY A C 1
ATOM 1047 O O . GLY A 1 142 ? -7.668 -13.703 -14.648 1 97.56 142 GLY A O 1
ATOM 1048 N N . SER A 1 143 ? -9.82 -14.117 -14.344 1 97.69 143 SER A N 1
ATOM 1049 C CA . SER A 1 143 ? -10.156 -12.805 -13.797 1 97.69 143 SER A CA 1
ATOM 1050 C C . SER A 1 143 ? -9.445 -12.57 -12.469 1 97.69 143 SER A C 1
ATOM 1052 O O . SER A 1 143 ? -9.039 -13.516 -11.789 1 97.69 143 SER A O 1
ATOM 1054 N N . ARG A 1 144 ? -9.312 -11.312 -12.164 1 98.62 144 ARG A N 1
ATOM 1055 C CA . ARG A 1 144 ? -8.727 -10.875 -10.898 1 98.62 144 ARG A CA 1
ATOM 1056 C C . ARG A 1 144 ? -9.781 -10.805 -9.805 1 98.62 144 ARG A C 1
ATOM 1058 O O . ARG A 1 144 ? -10.664 -9.938 -9.836 1 98.62 144 ARG A O 1
ATOM 1065 N N . LEU A 1 145 ? -9.68 -11.664 -8.781 1 98.62 145 LEU A N 1
ATOM 1066 C CA . LEU A 1 145 ? -10.742 -11.797 -7.789 1 98.62 145 LEU A CA 1
ATOM 1067 C C . LEU A 1 145 ? -10.57 -10.773 -6.668 1 98.62 145 LEU A C 1
ATOM 1069 O O . LEU A 1 145 ? -11.555 -10.203 -6.188 1 98.62 145 LEU A O 1
ATOM 1073 N N . ALA A 1 146 ? -9.398 -10.648 -6.195 1 98.81 146 ALA A N 1
ATOM 1074 C CA . ALA A 1 146 ? -9.047 -9.719 -5.125 1 98.81 146 ALA A CA 1
ATOM 1075 C C . ALA A 1 146 ? -7.605 -9.242 -5.262 1 98.81 146 ALA A C 1
ATOM 1077 O O . ALA A 1 146 ? -6.77 -9.938 -5.844 1 98.81 146 ALA A O 1
ATOM 1078 N N . CYS A 1 147 ? -7.363 -8.117 -4.797 1 98.81 147 CYS A N 1
ATOM 1079 C CA . CYS A 1 147 ? -6.02 -7.559 -4.855 1 98.81 147 CYS A CA 1
ATOM 1080 C C . CYS A 1 147 ? -5.793 -6.566 -3.721 1 98.81 147 CYS A C 1
ATOM 1082 O O . CYS A 1 147 ? -6.734 -6.195 -3.018 1 98.81 147 CYS A O 1
ATOM 1084 N N . GLY A 1 148 ? -4.605 -6.227 -3.475 1 98.81 148 GLY A N 1
ATOM 1085 C CA . GLY A 1 148 ? -4.172 -5.234 -2.504 1 98.81 148 GLY A CA 1
ATOM 1086 C C . GLY A 1 148 ? -2.76 -4.734 -2.748 1 98.81 148 GLY A C 1
ATOM 1087 O O . GLY A 1 148 ? -1.916 -5.473 -3.258 1 98.81 148 GLY A O 1
ATOM 1088 N N . VAL A 1 149 ? -2.52 -3.494 -2.379 1 98.94 149 VAL A N 1
ATOM 1089 C CA . VAL A 1 149 ? -1.183 -2.922 -2.498 1 98.94 149 VAL A CA 1
ATOM 1090 C C . VAL A 1 149 ? -0.302 -3.422 -1.355 1 98.94 149 VAL A C 1
ATOM 1092 O O . VAL A 1 149 ? -0.742 -3.479 -0.204 1 98.94 149 VAL A O 1
ATOM 1095 N N . ILE A 1 150 ? 0.895 -3.818 -1.702 1 98.94 150 ILE A N 1
ATOM 1096 C CA . ILE A 1 150 ? 1.859 -4.297 -0.717 1 98.94 150 ILE A CA 1
ATOM 1097 C C . ILE A 1 150 ? 2.492 -3.109 0.005 1 98.94 150 ILE A C 1
ATOM 1099 O O . ILE A 1 150 ? 3.174 -2.291 -0.614 1 98.94 150 ILE A O 1
ATOM 1103 N N . GLY A 1 151 ? 2.24 -3.037 1.268 1 98.94 151 GLY A N 1
ATOM 1104 C CA . GLY A 1 151 ? 2.719 -1.918 2.064 1 98.94 151 GLY A CA 1
ATOM 1105 C C . GLY A 1 151 ? 3.775 -2.316 3.076 1 98.94 151 GLY A C 1
ATOM 1106 O O . GLY A 1 151 ? 3.91 -3.496 3.41 1 98.94 151 GLY A O 1
ATOM 1107 N N . ILE A 1 152 ? 4.496 -1.329 3.516 1 98.81 152 I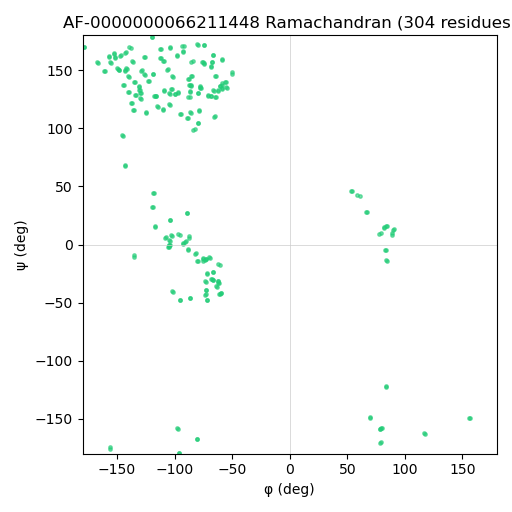LE A N 1
ATOM 1108 C CA . ILE A 1 152 ? 5.5 -1.529 4.555 1 98.81 152 ILE A CA 1
ATOM 1109 C C . ILE A 1 152 ? 4.812 -1.911 5.867 1 98.81 152 ILE A C 1
ATOM 1111 O O . ILE A 1 152 ? 3.801 -1.314 6.242 1 98.81 152 ILE A O 1
ATOM 1115 N N . ALA A 1 153 ? 5.32 -2.922 6.496 1 98.62 153 ALA A N 1
ATOM 1116 C CA . ALA A 1 153 ? 4.777 -3.355 7.777 1 98.62 153 ALA A CA 1
ATOM 1117 C C . ALA A 1 153 ? 5.754 -3.064 8.914 1 98.62 153 ALA A C 1
ATOM 1119 O O . ALA A 1 153 ? 6.949 -2.879 8.68 1 98.62 153 ALA A O 1
ATOM 1120 N N . PRO A 1 154 ? 5.238 -2.977 10.195 1 95.81 154 PRO A N 1
ATOM 1121 C CA . PRO A 1 154 ? 6.125 -2.773 11.344 1 95.81 154 PRO A CA 1
ATOM 1122 C C . PRO A 1 154 ? 7.145 -3.896 11.508 1 95.81 154 PRO A C 1
ATOM 1124 O O . PRO A 1 154 ? 6.883 -5.035 11.109 1 95.81 154 PRO A O 1
ATOM 1127 N N . MET B 1 1 ? 13.578 9.992 -15.047 1 77.88 1 MET B N 1
ATOM 1128 C CA . MET B 1 1 ? 12.188 9.828 -15.461 1 77.88 1 MET B CA 1
ATOM 1129 C C . MET B 1 1 ? 11.242 10.125 -14.297 1 77.88 1 MET B C 1
ATOM 1131 O O . MET B 1 1 ? 11.586 9.875 -13.141 1 77.88 1 MET B O 1
ATOM 1135 N N . ALA B 1 2 ? 10.086 10.711 -14.617 1 94 2 ALA B N 1
ATOM 1136 C CA . ALA B 1 2 ? 9.125 11.086 -13.578 1 94 2 ALA B CA 1
ATOM 1137 C C . ALA B 1 2 ? 8.586 9.852 -12.859 1 94 2 ALA B C 1
ATOM 1139 O O . ALA B 1 2 ? 8.305 8.828 -13.484 1 94 2 ALA B O 1
ATOM 1140 N N . LEU B 1 3 ? 8.711 9.914 -11.523 1 97.94 3 LEU B N 1
ATOM 1141 C CA . LEU B 1 3 ? 8.078 8.875 -10.711 1 97.94 3 LEU B CA 1
ATOM 1142 C C . LEU B 1 3 ? 6.625 9.227 -10.414 1 97.94 3 LEU B C 1
ATOM 1144 O O . LEU B 1 3 ? 6.305 10.391 -10.156 1 97.94 3 LEU B O 1
ATOM 1148 N N . LYS B 1 4 ? 5.781 8.219 -10.523 1 98.75 4 LYS B N 1
ATOM 1149 C CA . LYS B 1 4 ? 4.359 8.414 -10.266 1 98.75 4 LYS B CA 1
ATOM 1150 C C . LYS B 1 4 ? 3.85 7.41 -9.234 1 98.75 4 LYS B C 1
ATOM 1152 O O . LYS B 1 4 ? 4.312 6.266 -9.188 1 98.75 4 LYS B O 1
ATOM 1157 N N . ALA B 1 5 ? 2.896 7.863 -8.438 1 98.94 5 ALA B N 1
ATOM 1158 C CA . ALA B 1 5 ? 2.227 7.047 -7.43 1 98.94 5 ALA B CA 1
ATOM 1159 C C . ALA B 1 5 ? 0.745 7.398 -7.332 1 98.94 5 ALA B C 1
ATOM 1161 O O . ALA B 1 5 ? 0.292 8.375 -7.938 1 98.94 5 ALA B O 1
ATOM 1162 N N . VAL B 1 6 ? 0.045 6.535 -6.699 1 98.94 6 VAL B N 1
ATOM 1163 C CA . VAL B 1 6 ? -1.388 6.746 -6.52 1 98.94 6 VAL B CA 1
ATOM 1164 C C . VAL B 1 6 ? -1.841 6.125 -5.199 1 98.94 6 VAL B C 1
ATOM 1166 O O . VAL B 1 6 ? -1.241 5.156 -4.727 1 98.94 6 VAL B O 1
ATOM 1169 N N . CYS B 1 7 ? -2.834 6.691 -4.625 1 98.88 7 CYS B N 1
ATOM 1170 C CA . CYS B 1 7 ? -3.447 6.219 -3.393 1 98.88 7 CYS B CA 1
ATOM 1171 C C . CYS B 1 7 ? -4.969 6.293 -3.475 1 98.88 7 CYS B C 1
ATOM 1173 O O . CYS B 1 7 ? -5.523 7.352 -3.775 1 98.88 7 CYS B O 1
ATOM 1175 N N . VAL B 1 8 ? -5.594 5.223 -3.314 1 98.81 8 VAL B N 1
ATOM 1176 C CA . VAL B 1 8 ? -7.047 5.176 -3.184 1 98.81 8 VAL B CA 1
ATOM 1177 C C . VAL B 1 8 ? -7.43 5.188 -1.705 1 98.81 8 VAL B C 1
ATOM 1179 O O . VAL B 1 8 ? -7.129 4.242 -0.973 1 98.81 8 VAL B O 1
ATOM 1182 N N . LEU B 1 9 ? -8.039 6.254 -1.268 1 98.81 9 LEU B N 1
ATOM 1183 C CA . LEU B 1 9 ? -8.477 6.41 0.117 1 98.81 9 LEU B CA 1
ATOM 1184 C C . LEU B 1 9 ? -9.859 5.805 0.323 1 98.81 9 LEU B C 1
ATOM 1186 O O . LEU B 1 9 ? -10.789 6.09 -0.442 1 98.81 9 LEU B O 1
ATOM 1190 N N . LYS B 1 10 ? -9.984 5.039 1.323 1 97.62 10 LYS B N 1
ATOM 1191 C CA . LYS B 1 10 ? -11.266 4.457 1.706 1 97.62 10 LYS B CA 1
ATOM 1192 C C . LYS B 1 10 ? -11.391 4.352 3.223 1 97.62 10 LYS B C 1
ATOM 1194 O O . LYS B 1 10 ? -10.43 3.99 3.908 1 97.62 10 LYS B O 1
ATOM 1199 N N . GLY B 1 11 ? -12.477 4.668 3.744 1 94.56 11 GLY B N 1
ATOM 1200 C CA . GLY B 1 11 ? -12.812 4.492 5.148 1 94.56 11 GLY B CA 1
ATOM 1201 C C . GLY B 1 11 ? -14.008 3.582 5.363 1 94.56 11 GLY B C 1
ATOM 1202 O O . GLY B 1 11 ? -14.508 2.971 4.418 1 94.56 11 GLY B O 1
ATOM 1203 N N . ASP B 1 12 ? -14.32 3.369 6.625 1 93.19 12 ASP B N 1
ATOM 1204 C CA . ASP B 1 12 ? -15.516 2.604 6.973 1 93.19 12 ASP B CA 1
ATOM 1205 C C . ASP B 1 12 ? -16.781 3.402 6.684 1 93.19 12 ASP B C 1
ATOM 1207 O O . ASP B 1 12 ? -17.859 2.824 6.504 1 93.19 12 ASP B O 1
ATOM 1211 N N . GLY B 1 13 ? -16.609 4.656 6.695 1 95.25 13 GLY B N 1
ATOM 1212 C CA . GLY B 1 13 ? -17.719 5.559 6.402 1 95.25 13 GLY B CA 1
ATOM 1213 C C . GLY B 1 13 ? -17.734 6.031 4.961 1 95.25 13 GLY B C 1
ATOM 1214 O O . GLY B 1 13 ? -17.297 5.309 4.062 1 95.25 13 GLY B O 1
ATOM 1215 N N . PRO B 1 14 ? -18.406 7.156 4.711 1 98 14 PRO B N 1
ATOM 1216 C CA . PRO B 1 14 ? -18.594 7.641 3.338 1 98 14 PRO B CA 1
ATOM 1217 C C . PRO B 1 14 ? -17.312 8.234 2.748 1 98 14 PRO B C 1
ATOM 1219 O O . PRO B 1 14 ? -17.25 8.508 1.546 1 98 14 PRO B O 1
ATOM 1222 N N . VAL B 1 15 ? -16.312 8.492 3.57 1 98.88 15 VAL B N 1
ATOM 1223 C CA . VAL B 1 15 ? -15.141 9.227 3.125 1 98.88 15 VAL B CA 1
ATOM 1224 C C . VAL B 1 15 ? -14.312 8.359 2.184 1 98.88 15 VAL B C 1
ATOM 1226 O O . VAL B 1 15 ? -13.977 7.219 2.514 1 98.88 15 VAL B O 1
ATOM 1229 N N . HIS B 1 16 ? -13.992 8.875 1.04 1 98.81 16 HIS B N 1
ATOM 1230 C CA . HIS B 1 16 ? -13.188 8.203 0.033 1 98.81 16 HIS B CA 1
ATOM 1231 C C . HIS B 1 16 ? -12.516 9.203 -0.902 1 98.81 16 HIS B C 1
ATOM 1233 O O . HIS B 1 16 ? -12.906 10.375 -0.943 1 98.81 16 HIS B O 1
ATOM 1239 N N . GLY B 1 17 ? -11.5 8.781 -1.59 1 98.81 17 GLY B N 1
ATOM 1240 C CA . GLY B 1 17 ? -10.82 9.672 -2.512 1 98.81 17 GLY B CA 1
ATOM 1241 C C . GLY B 1 17 ? -9.68 9 -3.26 1 98.81 17 GLY B C 1
ATOM 1242 O O . GLY B 1 17 ? -9.398 7.82 -3.037 1 98.81 17 GLY B O 1
ATOM 1243 N N . VAL B 1 18 ? -9.172 9.695 -4.254 1 98.94 18 VAL B N 1
ATOM 1244 C CA . VAL B 1 18 ? -8 9.266 -5.012 1 98.94 18 VAL B CA 1
ATOM 1245 C C . VAL B 1 18 ? -6.977 10.398 -5.078 1 98.94 18 VAL B C 1
ATOM 1247 O O . VAL B 1 18 ? -7.312 11.531 -5.43 1 98.94 18 VAL B O 1
ATOM 1250 N N . ILE B 1 19 ? -5.801 10.109 -4.672 1 98.94 19 ILE B N 1
ATOM 1251 C CA . ILE B 1 19 ? -4.703 11.07 -4.738 1 98.94 19 ILE B CA 1
ATOM 1252 C C . ILE B 1 19 ? -3.609 10.539 -5.66 1 98.94 19 ILE B C 1
ATOM 1254 O O . ILE B 1 19 ? -3.158 9.398 -5.512 1 98.94 19 ILE B O 1
ATOM 1258 N N . HIS B 1 20 ? -3.209 11.312 -6.605 1 98.94 20 HIS B N 1
ATOM 1259 C CA . HIS B 1 20 ? -2.078 11.023 -7.48 1 98.94 20 HIS B CA 1
ATOM 1260 C C . HIS B 1 20 ? -0.841 11.805 -7.062 1 98.94 20 HIS B C 1
ATOM 1262 O O . HIS B 1 20 ? -0.947 12.961 -6.645 1 98.94 20 HIS B O 1
ATOM 1268 N N . PHE B 1 21 ? 0.285 11.195 -7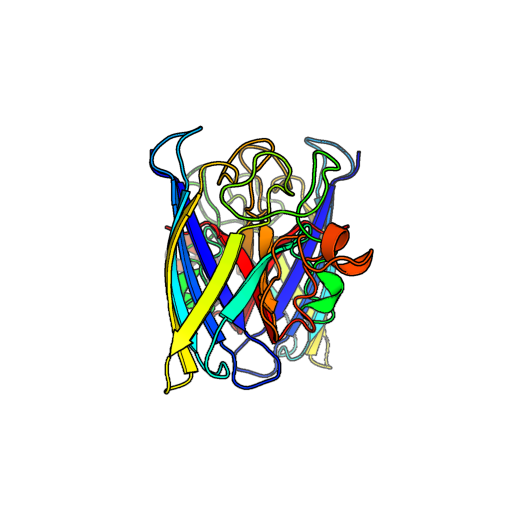.207 1 98.94 21 PHE B N 1
ATOM 1269 C CA . PHE B 1 21 ? 1.573 11.805 -6.898 1 98.94 21 PHE B CA 1
ATOM 1270 C C . PHE B 1 21 ? 2.484 11.797 -8.117 1 98.94 21 PHE B C 1
ATOM 1272 O O . PHE B 1 21 ? 2.514 10.82 -8.867 1 98.94 21 PHE B O 1
ATOM 1279 N N . GLU B 1 22 ? 3.174 12.867 -8.258 1 98.88 22 GLU B N 1
ATOM 1280 C CA . GLU B 1 22 ? 4.18 12.922 -9.312 1 98.88 22 GLU B CA 1
ATOM 1281 C C . GLU B 1 22 ? 5.445 13.633 -8.836 1 98.88 22 GLU B C 1
ATOM 1283 O O . GLU B 1 22 ? 5.371 14.688 -8.203 1 98.88 22 GLU B O 1
ATOM 1288 N N . GLN B 1 23 ? 6.547 13.023 -9.07 1 98.75 23 GLN B N 1
ATOM 1289 C CA . GLN B 1 23 ? 7.863 13.602 -8.812 1 98.75 23 GLN B CA 1
ATOM 1290 C C . GLN B 1 23 ? 8.727 13.594 -10.07 1 98.75 23 GLN B C 1
ATOM 1292 O O . GLN B 1 23 ? 9.141 12.539 -10.539 1 98.75 23 GLN B O 1
ATOM 1297 N N . GLN B 1 24 ? 9.047 14.789 -10.594 1 98 24 GLN B N 1
ATOM 1298 C CA . GLN B 1 24 ? 9.664 14.93 -11.914 1 98 24 GLN B CA 1
ATOM 1299 C C . GLN B 1 24 ? 11.117 14.484 -11.891 1 98 24 GLN B C 1
ATOM 1301 O O . GLN B 1 24 ? 11.633 13.961 -12.883 1 98 24 GLN B O 1
ATOM 1306 N N . GLN B 1 25 ? 11.773 14.805 -10.836 1 96.19 25 GLN B N 1
ATOM 1307 C CA . GLN B 1 25 ? 13.172 14.422 -10.672 1 96.19 25 GLN B CA 1
ATOM 1308 C C . GLN B 1 25 ? 13.477 14.062 -9.219 1 96.19 25 GLN B C 1
ATOM 1310 O O . GLN B 1 25 ? 12.828 14.578 -8.305 1 96.19 25 GLN B O 1
ATOM 1315 N N . GLU B 1 26 ? 14.414 13.172 -9.133 1 93.31 26 GLU B N 1
ATOM 1316 C CA . GLU B 1 26 ? 14.836 12.828 -7.777 1 93.31 26 GLU B CA 1
ATOM 1317 C C . GLU B 1 26 ? 15.258 14.062 -6.996 1 93.31 26 GLU B C 1
ATOM 1319 O O . GLU B 1 26 ? 15.977 14.922 -7.516 1 93.31 26 GLU B O 1
ATOM 1324 N N . GLY B 1 27 ? 14.773 14.07 -5.805 1 94.19 27 GLY B N 1
ATOM 1325 C CA . GLY B 1 27 ? 15.133 15.211 -4.977 1 94.19 27 GLY B CA 1
ATOM 1326 C C . GLY B 1 27 ? 14.242 16.422 -5.207 1 94.19 27 GLY B C 1
ATOM 1327 O O . GLY B 1 27 ? 14.281 17.375 -4.438 1 94.19 27 GLY B O 1
ATOM 1328 N N . GLY B 1 28 ? 13.469 16.422 -6.262 1 97.38 28 GLY B N 1
ATOM 1329 C CA . GLY B 1 28 ? 12.508 17.5 -6.5 1 97.38 28 GLY B CA 1
ATOM 1330 C C . GLY B 1 28 ? 11.227 17.328 -5.703 1 97.38 28 GLY B C 1
ATOM 1331 O O . GLY B 1 28 ? 11.023 16.312 -5.039 1 97.38 28 GLY B O 1
ATOM 1332 N N . PRO B 1 29 ? 10.414 18.328 -5.754 1 98.44 29 PRO B N 1
ATOM 1333 C CA . PRO B 1 29 ? 9.156 18.266 -5 1 98.44 29 PRO B CA 1
ATOM 1334 C C . PRO B 1 29 ? 8.188 17.234 -5.555 1 98.44 29 PRO B C 1
ATOM 1336 O O . PRO B 1 29 ? 8.289 16.844 -6.723 1 98.44 29 PRO B O 1
ATOM 1339 N N . VAL B 1 30 ? 7.363 16.734 -4.73 1 98.88 30 VAL B N 1
ATOM 1340 C CA . VAL B 1 30 ? 6.262 15.859 -5.133 1 98.88 30 VAL B CA 1
ATOM 1341 C C . VAL B 1 30 ? 4.98 16.672 -5.273 1 98.88 30 VAL B C 1
ATOM 1343 O O . VAL B 1 30 ? 4.641 17.469 -4.391 1 98.88 30 VAL B O 1
ATOM 1346 N N . VAL B 1 31 ? 4.32 16.5 -6.379 1 98.88 31 VAL B N 1
ATOM 1347 C CA . VAL B 1 31 ? 3.027 17.141 -6.613 1 98.88 31 VAL B CA 1
ATOM 1348 C C . VAL B 1 31 ? 1.904 16.141 -6.336 1 98.88 31 VAL B C 1
ATOM 1350 O O . VAL B 1 31 ? 1.945 15 -6.809 1 98.88 31 VAL B O 1
ATOM 1353 N N . LEU B 1 32 ? 0.946 16.594 -5.52 1 98.81 32 LEU B N 1
ATOM 1354 C CA . LEU B 1 32 ? -0.252 15.805 -5.23 1 98.81 32 LEU B CA 1
ATOM 1355 C C . LEU B 1 32 ? -1.479 16.422 -5.891 1 98.81 32 LEU B C 1
ATOM 1357 O O . LEU B 1 32 ? -1.708 17.641 -5.773 1 98.81 32 LEU B O 1
ATOM 1361 N N . LYS B 1 33 ? -2.225 15.547 -6.547 1 98.88 33 LYS B N 1
ATOM 1362 C CA . LYS B 1 33 ? -3.488 15.977 -7.141 1 98.88 33 LYS B CA 1
ATOM 1363 C C . LYS B 1 33 ? -4.57 14.914 -6.953 1 98.88 33 LYS B C 1
ATOM 1365 O O . LYS B 1 33 ? -4.293 13.719 -7.051 1 98.88 33 LYS B O 1
ATOM 1370 N N . GLY B 1 34 ? -5.77 15.406 -6.742 1 98.88 34 GLY B N 1
ATOM 1371 C CA . GLY B 1 34 ? -6.898 14.492 -6.617 1 98.88 34 GLY B CA 1
ATOM 1372 C C . GLY B 1 34 ? -8.055 15.086 -5.84 1 98.88 34 GLY B C 1
ATOM 1373 O O . GLY B 1 34 ? -8.328 16.281 -5.938 1 98.88 34 GLY B O 1
ATOM 1374 N N . PHE B 1 35 ? -8.766 14.148 -5.168 1 98.94 35 PHE B N 1
ATOM 1375 C CA . PHE B 1 35 ? -9.93 14.609 -4.418 1 98.94 35 PHE B CA 1
ATOM 1376 C C . PHE B 1 35 ? -10.258 13.648 -3.283 1 98.94 35 PHE B C 1
ATOM 1378 O O . PHE B 1 35 ? -9.836 12.492 -3.301 1 98.94 35 PHE B O 1
ATOM 1385 N N . ILE B 1 36 ? -10.906 14.164 -2.336 1 98.94 36 ILE B N 1
ATOM 1386 C CA . ILE B 1 36 ? -11.508 13.406 -1.244 1 98.94 36 ILE B CA 1
ATOM 1387 C C . ILE B 1 36 ? -12.961 13.836 -1.059 1 98.94 36 ILE B C 1
ATOM 1389 O O . ILE B 1 36 ? -13.266 15.031 -1.03 1 98.94 36 ILE B O 1
ATOM 1393 N N . GLU B 1 37 ? -13.836 12.914 -0.902 1 98.88 37 GLU B N 1
ATOM 1394 C CA . GLU B 1 37 ? -15.258 13.188 -0.733 1 98.88 37 GLU B CA 1
ATOM 1395 C C . GLU B 1 37 ? -15.797 12.531 0.534 1 98.88 37 GLU B C 1
ATOM 1397 O O . GLU B 1 37 ? -15.18 11.609 1.077 1 98.88 37 GLU B O 1
ATOM 1402 N N . GLY B 1 38 ? -16.984 13.086 0.943 1 98.88 38 GLY B N 1
ATOM 1403 C CA . GLY B 1 38 ? -17.656 12.539 2.113 1 98.88 38 GLY B CA 1
ATOM 1404 C C . GLY B 1 38 ? -17.203 13.18 3.412 1 98.88 38 GLY B C 1
ATOM 1405 O O . GLY B 1 38 ? -17.531 12.695 4.496 1 98.88 38 GLY B O 1
ATOM 1406 N N . LEU B 1 39 ? -16.453 14.242 3.328 1 98.81 39 LEU B N 1
ATOM 1407 C CA . LEU B 1 39 ? -15.953 14.945 4.504 1 98.81 39 LEU B CA 1
ATOM 1408 C C . LEU B 1 39 ? -16.984 15.953 5.008 1 98.81 39 LEU B C 1
ATOM 1410 O O . LEU B 1 39 ? -17.891 16.344 4.27 1 98.81 39 LEU B O 1
ATOM 1414 N N . THR B 1 40 ? -16.875 16.297 6.25 1 98.62 40 THR B N 1
ATOM 1415 C CA . THR B 1 40 ? -17.578 17.484 6.703 1 98.62 40 THR B CA 1
ATOM 1416 C C . THR B 1 40 ? -16.875 18.75 6.203 1 98.62 40 THR B C 1
ATOM 1418 O O . THR B 1 40 ? -15.672 18.719 5.926 1 98.62 40 THR B O 1
ATOM 1421 N N . LYS B 1 41 ? -17.609 19.797 6.109 1 98.81 41 LYS B N 1
ATOM 1422 C CA . LYS B 1 41 ? -17.047 21.062 5.66 1 98.81 41 LYS B CA 1
ATOM 1423 C C . LYS B 1 41 ? -15.906 21.516 6.574 1 98.81 41 LYS B C 1
ATOM 1425 O O . LYS B 1 41 ? -16.016 21.406 7.797 1 98.81 41 LYS B O 1
ATOM 1430 N N . GLY B 1 42 ? -14.781 22.031 5.891 1 98.88 42 GLY B N 1
ATOM 1431 C CA . GLY B 1 42 ? -13.688 22.594 6.664 1 98.88 42 GLY B CA 1
ATOM 1432 C C . GLY B 1 42 ? -12.383 21.844 6.484 1 98.88 42 GLY B C 1
ATOM 1433 O O . GLY B 1 42 ? -12.219 21.109 5.516 1 98.88 42 GLY B O 1
ATOM 1434 N N . ASP B 1 43 ? -11.469 22.094 7.414 1 98.88 43 ASP B N 1
ATOM 1435 C CA . ASP B 1 43 ? -10.125 21.547 7.316 1 98.88 43 ASP B CA 1
ATOM 1436 C C . ASP B 1 43 ? -10.047 20.156 7.953 1 98.88 43 ASP B C 1
ATOM 1438 O O . ASP B 1 43 ? -10.664 19.906 8.992 1 98.88 43 ASP B O 1
ATOM 1442 N N . HIS B 1 44 ? -9.305 19.344 7.352 1 98.94 44 HIS B N 1
ATOM 1443 C CA . HIS B 1 44 ? -9.016 18 7.836 1 98.94 44 HIS B CA 1
ATOM 1444 C C . HIS B 1 44 ? -7.523 17.688 7.742 1 98.94 44 HIS B C 1
ATOM 1446 O O . HIS B 1 44 ? -6.91 17.906 6.691 1 98.94 44 HIS B O 1
ATOM 1452 N N . GLY B 1 45 ? -6.961 17.234 8.836 1 98.94 45 GLY B N 1
ATOM 1453 C CA . GLY B 1 45 ? -5.562 16.844 8.812 1 98.94 45 GLY B CA 1
ATOM 1454 C C . GLY B 1 45 ? -5.25 15.805 7.758 1 98.94 45 GLY B C 1
ATOM 1455 O O . GLY B 1 45 ? -6.031 14.875 7.547 1 98.94 45 GLY B O 1
ATOM 1456 N N . PHE B 1 46 ? -4.168 15.992 7.168 1 98.94 46 PHE B N 1
ATOM 1457 C CA . PHE B 1 46 ? -3.73 15.141 6.066 1 98.94 46 PHE B CA 1
ATOM 1458 C C . PHE B 1 46 ? -2.258 14.773 6.215 1 98.94 46 PHE B C 1
ATOM 1460 O O . PHE B 1 46 ? -1.391 15.648 6.188 1 98.94 46 PHE B O 1
ATOM 1467 N N . HIS B 1 47 ? -1.976 13.398 6.41 1 98.94 47 HIS B N 1
ATOM 1468 C CA . HIS B 1 47 ? -0.618 12.984 6.742 1 98.94 47 HIS B CA 1
ATOM 1469 C C . HIS B 1 47 ? -0.257 11.672 6.055 1 98.94 47 HIS B C 1
ATOM 1471 O O . HIS B 1 47 ? -1.138 10.867 5.742 1 98.94 47 HIS B O 1
ATOM 1477 N N . VAL B 1 48 ? 1.028 11.5 5.789 1 98.94 48 VAL B N 1
ATOM 1478 C CA . VAL B 1 48 ? 1.56 10.18 5.488 1 98.94 48 VAL B CA 1
ATOM 1479 C C . VAL B 1 48 ? 1.965 9.477 6.785 1 98.94 48 VAL B C 1
ATOM 1481 O O . VAL B 1 48 ? 2.68 10.055 7.609 1 98.94 48 VAL B O 1
ATOM 1484 N N . HIS B 1 49 ? 1.476 8.336 6.953 1 98.94 49 HIS B N 1
ATOM 1485 C CA . HIS B 1 49 ? 1.808 7.516 8.109 1 98.94 49 HIS B CA 1
ATOM 1486 C C . HIS B 1 49 ? 2.891 6.492 7.773 1 98.94 49 HIS B C 1
ATOM 1488 O O . HIS B 1 49 ? 3.125 6.199 6.602 1 98.94 49 HIS B O 1
ATOM 1494 N N . GLU B 1 50 ? 3.49 5.961 8.773 1 98.56 50 GLU B N 1
ATOM 1495 C CA . GLU B 1 50 ? 4.766 5.258 8.648 1 98.56 50 GLU B CA 1
ATOM 1496 C C . GLU B 1 50 ? 4.582 3.895 7.992 1 98.56 50 GLU B C 1
ATOM 1498 O O . GLU B 1 50 ? 5.453 3.439 7.246 1 98.56 50 GLU B O 1
ATOM 1503 N N . PHE B 1 51 ? 3.475 3.24 8.18 1 98.81 51 PHE B N 1
ATOM 1504 C CA . PHE B 1 51 ? 3.307 1.882 7.676 1 98.81 51 PHE B CA 1
ATOM 1505 C C . PHE B 1 51 ? 2.162 1.814 6.668 1 98.81 51 PHE B C 1
ATOM 1507 O O . PHE B 1 51 ? 1.205 2.586 6.758 1 98.81 51 PHE B O 1
ATOM 1514 N N . GLY B 1 52 ? 2.32 0.94 5.688 1 98.88 52 GLY B N 1
ATOM 1515 C CA . GLY B 1 52 ? 1.237 0.579 4.785 1 98.88 52 GLY B CA 1
ATOM 1516 C C . GLY B 1 52 ? 0.41 -0.59 5.285 1 98.88 52 GLY B C 1
ATOM 1517 O O . GLY B 1 52 ? -0.043 -1.42 4.496 1 98.88 52 GLY B O 1
ATOM 1518 N N . ASP B 1 53 ? 0.34 -0.788 6.586 1 98.62 53 ASP B N 1
ATOM 1519 C CA . ASP B 1 53 ? -0.426 -1.836 7.254 1 98.62 53 ASP B CA 1
ATOM 1520 C C . ASP B 1 53 ? -1.851 -1.371 7.547 1 98.62 53 ASP B C 1
ATOM 1522 O O . ASP B 1 53 ? -2.066 -0.536 8.43 1 98.62 53 ASP B O 1
ATOM 1526 N N . ASN B 1 54 ? -2.816 -1.919 6.824 1 97.25 54 ASN B N 1
ATOM 1527 C CA . ASN B 1 54 ? -4.215 -1.587 7.062 1 97.25 54 ASN B CA 1
ATOM 1528 C C . ASN B 1 54 ? -5.023 -2.82 7.457 1 97.25 54 ASN B C 1
ATOM 1530 O O . ASN B 1 54 ? -6.199 -2.938 7.098 1 97.25 54 ASN B O 1
ATOM 1534 N N . THR B 1 55 ? -4.387 -3.754 8.141 1 97.81 55 THR B N 1
ATOM 1535 C CA . THR B 1 55 ? -5.039 -4.992 8.555 1 97.81 55 THR B CA 1
ATOM 1536 C C . THR B 1 55 ? -6.203 -4.695 9.492 1 97.81 55 THR B C 1
ATOM 1538 O O . THR B 1 55 ? -7.176 -5.457 9.539 1 97.81 55 THR B O 1
ATOM 1541 N N . GLN B 1 56 ? -6.125 -3.654 10.273 1 96.31 56 GLN B N 1
ATOM 1542 C CA . GLN B 1 56 ? -7.227 -3.182 11.109 1 96.31 56 GLN B CA 1
ATOM 1543 C C . GLN B 1 56 ? -7.645 -1.769 10.719 1 96.31 56 GLN B C 1
ATOM 1545 O O . GLN B 1 56 ? -7.824 -0.907 11.578 1 96.31 56 GLN B O 1
ATOM 1550 N N . GLY B 1 57 ? -7.738 -1.593 9.43 1 95.5 57 GLY B N 1
ATOM 1551 C CA . GLY B 1 57 ? -8.062 -0.259 8.945 1 95.5 57 GLY B CA 1
ATOM 1552 C C . GLY B 1 57 ? -6.938 0.737 9.141 1 95.5 57 GLY B C 1
ATOM 1553 O O . GLY B 1 57 ? -5.762 0.371 9.07 1 95.5 57 GLY B O 1
ATOM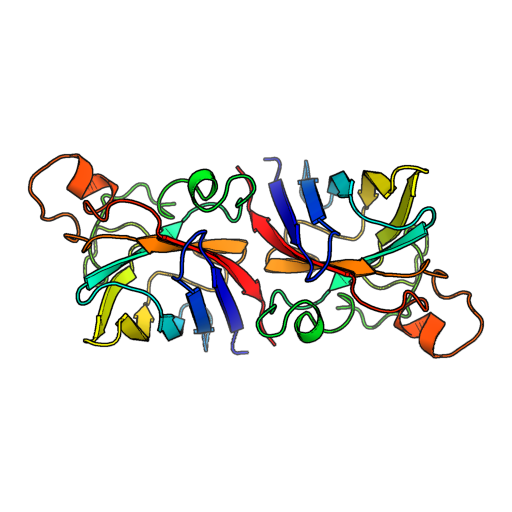 1554 N N . CYS B 1 58 ? -7.316 1.964 9.344 1 97.69 58 CYS B N 1
ATOM 1555 C CA . CYS B 1 58 ? -6.324 3.033 9.375 1 97.69 58 CYS B CA 1
ATOM 1556 C C . CYS B 1 58 ? -5.539 3.01 10.68 1 97.69 58 CYS B C 1
ATOM 1558 O O . CYS B 1 58 ? -4.488 3.643 10.789 1 97.69 58 CYS B O 1
ATOM 1560 N N . THR B 1 59 ? -6.031 2.246 11.586 1 95.88 59 THR B N 1
ATOM 1561 C CA . THR B 1 59 ? -5.418 2.227 12.914 1 95.88 59 THR B CA 1
ATOM 1562 C C . THR B 1 59 ? -4.027 1.601 12.852 1 95.88 59 THR B C 1
ATOM 1564 O O . THR B 1 59 ? -3.141 1.978 13.625 1 95.88 59 THR B O 1
ATOM 1567 N N . THR B 1 60 ? -3.76 0.712 11.984 1 98 60 THR B N 1
ATOM 1568 C CA . THR B 1 60 ? -2.504 -0.029 11.961 1 98 60 THR B CA 1
ATOM 1569 C C . THR B 1 60 ? -1.511 0.623 11 1 98 60 THR B C 1
ATOM 1571 O O . THR B 1 60 ? -0.439 0.071 10.742 1 98 60 THR B O 1
ATOM 1574 N N . ALA B 1 61 ? -1.862 1.777 10.516 1 98.44 61 ALA B N 1
ATOM 1575 C CA . ALA B 1 61 ? -0.941 2.529 9.664 1 98.44 61 ALA B CA 1
ATOM 1576 C C . ALA B 1 61 ? 0.205 3.115 10.484 1 98.44 61 ALA B C 1
ATOM 1578 O O . ALA B 1 61 ? 1.199 3.584 9.922 1 98.44 61 ALA B O 1
ATOM 1579 N N . GLY B 1 62 ? 0.081 3.104 11.836 1 98.38 62 GLY B N 1
ATOM 1580 C CA . GLY B 1 62 ? 1.131 3.629 12.695 1 98.38 62 GLY B CA 1
ATOM 1581 C C . GLY B 1 62 ? 1.124 5.145 12.789 1 98.38 62 GLY B C 1
ATOM 1582 O O . GLY B 1 62 ? 0.15 5.789 12.398 1 98.38 62 GLY B O 1
ATOM 1583 N N . ALA B 1 63 ? 2.16 5.699 13.383 1 98.31 63 ALA B N 1
ATOM 1584 C CA . ALA B 1 63 ? 2.283 7.141 13.578 1 98.31 63 ALA B CA 1
ATOM 1585 C C . ALA B 1 63 ? 2.635 7.844 12.266 1 98.31 63 ALA B C 1
ATOM 1587 O O . ALA B 1 63 ? 2.838 7.191 11.242 1 98.31 63 ALA B O 1
ATOM 1588 N N . HIS B 1 64 ? 2.598 9.211 12.281 1 98.88 64 HIS B N 1
ATOM 1589 C CA . HIS B 1 64 ? 3.086 9.961 11.125 1 98.88 64 HIS B CA 1
ATOM 1590 C C . HIS B 1 64 ? 4.473 9.484 10.711 1 98.88 64 HIS B C 1
ATOM 1592 O O . HIS B 1 64 ? 5.277 9.078 11.555 1 98.88 64 HIS B O 1
ATOM 1598 N N . PHE B 1 65 ? 4.703 9.539 9.477 1 98.94 65 PHE B N 1
ATOM 1599 C CA . PHE B 1 65 ? 6.035 9.242 8.961 1 98.94 65 PHE B CA 1
ATOM 1600 C C . PHE B 1 65 ? 7.043 10.273 9.453 1 98.94 65 PHE B C 1
ATOM 1602 O O . PHE B 1 65 ? 7.043 11.422 8.992 1 98.94 65 PHE B O 1
ATOM 1609 N N . ASN B 1 66 ? 7.961 9.781 10.375 1 98.81 66 ASN B N 1
ATOM 1610 C CA . ASN B 1 66 ? 8.883 10.68 11.07 1 98.81 66 ASN B CA 1
ATOM 1611 C C . ASN B 1 66 ? 10.25 10.039 11.266 1 98.81 66 ASN B C 1
ATOM 1613 O O . ASN B 1 66 ? 10.688 9.836 12.398 1 98.81 66 ASN B O 1
ATOM 1617 N N . PRO B 1 67 ? 10.961 9.836 10.133 1 98.19 67 PRO B N 1
ATOM 1618 C CA . PRO B 1 67 ? 12.258 9.164 10.258 1 98.19 67 PRO B CA 1
ATOM 1619 C C . PRO B 1 67 ? 13.305 10.023 10.961 1 98.19 67 PRO B C 1
ATOM 1621 O O . PRO B 1 67 ? 14.359 9.516 11.352 1 98.19 67 PRO B O 1
ATOM 1624 N N . LEU B 1 68 ? 13.031 11.273 11.148 1 97.94 68 LEU B N 1
ATOM 1625 C CA . LEU B 1 68 ? 14.039 12.172 11.711 1 97.94 68 LEU B CA 1
ATOM 1626 C C . LEU B 1 68 ? 13.695 12.539 13.148 1 97.94 68 LEU B C 1
ATOM 1628 O O . LEU B 1 68 ? 14.352 13.391 13.742 1 97.94 68 LEU B O 1
ATOM 1632 N N . SER B 1 69 ? 12.672 11.93 13.711 1 97.94 69 SER B N 1
ATOM 1633 C CA . SER B 1 69 ? 12.266 12.125 15.102 1 97.94 69 SER B CA 1
ATOM 1634 C C . SER B 1 69 ? 12.062 13.602 15.422 1 97.94 69 SER B C 1
ATOM 1636 O O . SER B 1 69 ? 12.562 14.094 16.422 1 97.94 69 SER B O 1
ATOM 1638 N N . LYS B 1 70 ? 11.383 14.305 14.57 1 98.5 70 LYS B N 1
ATOM 1639 C CA . LYS B 1 70 ? 11.062 15.711 14.766 1 98.5 70 LYS B CA 1
ATOM 1640 C C . LYS B 1 70 ? 9.695 15.883 15.438 1 98.5 70 LYS B C 1
ATOM 1642 O O . LYS B 1 70 ? 8.922 14.93 15.523 1 98.5 70 LYS B O 1
ATOM 1647 N N . LYS B 1 71 ? 9.477 17.094 15.898 1 98.38 71 LYS B N 1
ATOM 1648 C CA . LYS B 1 71 ? 8.133 17.438 16.359 1 98.38 71 LYS B CA 1
ATOM 1649 C C . LYS B 1 71 ? 7.191 17.672 15.188 1 98.38 71 LYS B C 1
ATOM 1651 O O . LYS B 1 71 ? 7.637 17.969 14.078 1 98.38 71 LYS B O 1
ATOM 1656 N N . HIS B 1 72 ? 5.918 17.5 15.539 1 98.81 72 HIS B N 1
ATOM 1657 C CA . HIS B 1 72 ? 4.898 17.766 14.523 1 98.81 72 HIS B CA 1
ATOM 1658 C C . HIS B 1 72 ? 4.887 19.234 14.117 1 98.81 72 HIS B C 1
ATOM 1660 O O . HIS B 1 72 ? 5.105 20.109 14.945 1 98.81 72 HIS B O 1
ATOM 1666 N N . GLY B 1 73 ? 4.605 19.469 12.805 1 98.69 73 GLY B N 1
ATOM 1667 C CA . GLY B 1 73 ? 4.492 20.828 12.281 1 98.69 73 GLY B CA 1
ATOM 1668 C C . GLY B 1 73 ? 3.648 20.906 11.023 1 98.69 73 GLY B C 1
ATOM 1669 O O . GLY B 1 73 ? 2.979 19.938 10.656 1 98.69 73 GLY B O 1
ATOM 1670 N N . GLY B 1 74 ? 3.596 22.094 10.43 1 97.88 74 GLY B N 1
ATOM 1671 C CA . GLY B 1 74 ? 2.879 22.328 9.188 1 97.88 74 GLY B CA 1
ATOM 1672 C C . GLY B 1 74 ? 3.76 22.188 7.961 1 97.88 74 GLY B C 1
ATOM 1673 O O . GLY B 1 74 ? 4.977 22.047 8.078 1 97.88 74 GLY B O 1
ATOM 1674 N N . PRO B 1 75 ? 3.139 22.203 6.773 1 97.31 75 PRO B N 1
ATOM 1675 C CA . PRO B 1 75 ? 3.859 21.953 5.52 1 97.31 75 PRO B CA 1
ATOM 1676 C C . PRO B 1 75 ? 4.941 23 5.254 1 97.31 75 PRO B C 1
ATOM 1678 O O . PRO B 1 75 ? 5.867 22.75 4.48 1 97.31 75 PRO B O 1
ATOM 1681 N N . LYS B 1 76 ? 4.887 24.125 5.918 1 96.88 76 LYS B N 1
ATOM 1682 C CA . LYS B 1 76 ? 5.859 25.188 5.66 1 96.88 76 LYS B CA 1
ATOM 1683 C C . LYS B 1 76 ? 6.895 25.266 6.781 1 96.88 76 LYS B C 1
ATOM 1685 O O . LYS B 1 76 ? 7.824 26.078 6.719 1 96.88 76 LYS B O 1
ATOM 1690 N N . ASP B 1 77 ? 6.738 24.438 7.746 1 98.06 77 ASP B N 1
ATOM 1691 C CA . ASP B 1 77 ? 7.633 24.469 8.898 1 98.06 77 ASP B CA 1
ATOM 1692 C C . ASP B 1 77 ? 8.898 23.656 8.633 1 98.06 77 ASP B C 1
ATOM 1694 O O . ASP B 1 77 ? 8.836 22.609 7.984 1 98.06 77 ASP B O 1
ATOM 1698 N N . GLU B 1 78 ? 10.016 24.094 9.148 1 97.06 78 GLU B N 1
ATOM 1699 C CA . GLU B 1 78 ? 11.25 23.312 9.125 1 97.06 78 GLU B CA 1
ATOM 1700 C C . GLU B 1 78 ? 11.172 22.141 10.094 1 97.06 78 GLU B C 1
ATOM 1702 O O . GLU B 1 78 ? 11.664 21.047 9.797 1 97.06 78 GLU B O 1
ATOM 1707 N N . GLU B 1 79 ? 10.711 22.531 11.32 1 98.06 79 GLU B N 1
ATOM 1708 C CA . GLU B 1 79 ? 10.461 21.469 12.297 1 98.06 79 GLU B CA 1
ATOM 1709 C C . GLU B 1 79 ? 9.117 20.781 12.031 1 98.06 79 GLU B C 1
ATOM 1711 O O . GLU B 1 79 ? 8.062 21.312 12.383 1 98.06 79 GLU B O 1
ATOM 1716 N N . ARG B 1 80 ? 9.211 19.594 11.477 1 98.69 80 ARG B N 1
ATOM 1717 C CA . ARG B 1 80 ? 8.016 18.812 11.172 1 98.69 80 ARG B CA 1
ATOM 1718 C C . ARG B 1 80 ? 8.375 17.375 10.844 1 98.69 80 ARG B C 1
ATOM 1720 O O . ARG B 1 80 ? 9.516 17.078 10.469 1 98.69 80 ARG B O 1
ATOM 1727 N N . HIS B 1 81 ? 7.398 16.391 11.016 1 98.81 81 HIS B N 1
ATOM 1728 C CA . HIS B 1 81 ? 7.562 15.07 10.43 1 98.81 81 HIS B CA 1
ATOM 1729 C C . HIS B 1 81 ? 7.703 15.156 8.914 1 98.81 81 HIS B C 1
ATOM 1731 O O . HIS B 1 81 ? 7.207 16.109 8.289 1 98.81 81 HIS B O 1
ATOM 1737 N N . VAL B 1 82 ? 8.227 14.203 8.328 1 98.75 82 VAL B N 1
ATOM 1738 C CA . VAL B 1 82 ? 8.273 14.102 6.871 1 98.75 82 VAL B CA 1
ATOM 1739 C C . VAL B 1 82 ? 6.859 13.992 6.312 1 98.75 82 VAL B C 1
ATOM 1741 O O . VAL B 1 82 ? 6.547 14.578 5.273 1 98.75 82 VAL B O 1
ATOM 1744 N N . GLY B 1 83 ? 5.965 13.305 7.012 1 98.88 83 GLY B N 1
ATOM 1745 C CA . GLY B 1 83 ? 4.633 13.008 6.523 1 98.88 83 GLY B CA 1
ATOM 1746 C C . GLY B 1 83 ? 3.623 14.102 6.832 1 98.88 83 GLY B C 1
ATOM 1747 O O . GLY B 1 83 ? 2.426 13.93 6.594 1 98.88 83 GLY B O 1
ATOM 1748 N N . ASP B 1 84 ? 4.012 15.25 7.359 1 98.88 84 ASP B N 1
ATOM 1749 C CA . ASP B 1 84 ? 3.098 16.297 7.789 1 98.88 84 ASP B CA 1
ATOM 1750 C C . ASP B 1 84 ? 2.691 17.188 6.609 1 98.88 84 ASP B C 1
ATOM 1752 O O . ASP B 1 84 ? 3.316 18.219 6.352 1 98.88 84 ASP B O 1
ATOM 1756 N N . LEU B 1 85 ? 1.53 16.938 6.031 1 98.88 85 LEU B N 1
ATOM 1757 C CA . LEU B 1 85 ? 1.118 17.656 4.84 1 98.88 85 LEU B CA 1
ATOM 1758 C C . LEU B 1 85 ? 0.069 18.719 5.18 1 98.88 85 LEU B C 1
ATOM 1760 O O . LEU B 1 85 ? -0.482 19.359 4.289 1 98.88 85 LEU B O 1
ATOM 1764 N N . GLY B 1 86 ? -0.226 18.844 6.438 1 98.75 86 GLY B N 1
ATOM 1765 C CA . GLY B 1 86 ? -1.14 19.891 6.875 1 98.75 86 GLY B CA 1
ATOM 1766 C C . GLY B 1 86 ? -2.6 19.5 6.746 1 98.75 86 GLY B C 1
ATOM 1767 O O . GLY B 1 86 ? -3.023 18.484 7.297 1 98.75 86 GLY B O 1
ATOM 1768 N N . ASN B 1 87 ? -3.387 20.328 5.969 1 98.88 87 ASN B N 1
ATOM 1769 C CA . ASN B 1 87 ? -4.832 20.141 5.863 1 98.88 87 ASN B CA 1
ATOM 1770 C C . ASN B 1 87 ? -5.289 20.094 4.41 1 98.88 87 ASN B C 1
ATOM 1772 O O . ASN B 1 87 ? -4.652 20.688 3.537 1 98.88 87 ASN B O 1
ATOM 1776 N N . VAL B 1 88 ? -6.312 19.391 4.191 1 98.88 88 VAL B N 1
ATOM 1777 C CA . VAL B 1 88 ? -7.172 19.578 3.025 1 98.88 88 VAL B CA 1
ATOM 1778 C C . VAL B 1 88 ? -8.477 20.234 3.445 1 98.88 88 VAL B C 1
ATOM 1780 O O . VAL B 1 88 ? -8.93 20.078 4.578 1 98.88 88 VAL B O 1
ATOM 1783 N N . THR B 1 89 ? -9.055 20.984 2.539 1 98.88 89 THR B N 1
ATOM 1784 C CA . THR B 1 89 ? -10.258 21.75 2.879 1 98.88 89 THR B CA 1
ATOM 1785 C C . THR B 1 89 ? -11.461 21.234 2.096 1 98.88 89 THR B C 1
ATOM 1787 O O . THR B 1 89 ? -11.477 21.281 0.865 1 98.88 89 THR B O 1
ATOM 1790 N N . ALA B 1 90 ? -12.453 20.75 2.807 1 98.88 90 ALA B N 1
ATOM 1791 C CA . ALA B 1 90 ? -13.695 20.312 2.18 1 98.88 90 ALA B CA 1
ATOM 1792 C C . ALA B 1 90 ? -14.664 21.484 2.01 1 98.88 90 ALA B C 1
ATOM 1794 O O . ALA B 1 90 ? -14.805 22.312 2.902 1 98.88 90 ALA B O 1
ATOM 1795 N N . ASP B 1 91 ? -15.273 21.547 0.905 1 98.81 91 ASP B N 1
ATOM 1796 C CA . ASP B 1 91 ? -16.266 22.578 0.644 1 98.81 91 ASP B CA 1
ATOM 1797 C C . ASP B 1 91 ? -17.609 22.219 1.257 1 98.81 91 ASP B C 1
ATOM 1799 O O . ASP B 1 91 ? -17.703 21.297 2.066 1 98.81 91 ASP B O 1
ATOM 1803 N N . GLU B 1 92 ? -18.594 22.938 0.866 1 98.56 92 GLU B N 1
ATOM 1804 C CA . GLU B 1 92 ? -19.938 22.766 1.44 1 98.56 92 GLU B CA 1
ATOM 1805 C C . GLU B 1 92 ? -20.531 21.406 1.063 1 98.56 92 GLU B C 1
ATOM 1807 O O . GLU B 1 92 ? -21.422 20.906 1.749 1 98.56 92 GLU B O 1
ATOM 1812 N N . ASN B 1 93 ? -20.078 20.844 0.023 1 98.44 93 ASN B N 1
ATOM 1813 C CA . ASN B 1 93 ? -20.578 19.547 -0.424 1 98.44 93 ASN B CA 1
ATOM 1814 C C . ASN B 1 93 ? -19.734 18.391 0.139 1 98.44 93 ASN B C 1
ATOM 1816 O O . ASN B 1 93 ? -19.969 17.234 -0.203 1 98.44 93 ASN B O 1
ATOM 1820 N N . GLY B 1 94 ? -18.734 18.703 0.918 1 98.69 94 GLY B N 1
ATOM 1821 C CA . GLY B 1 94 ? -17.891 17.688 1.542 1 98.69 94 GLY B CA 1
ATOM 1822 C C . GLY B 1 94 ? -16.781 17.188 0.638 1 98.69 94 GLY B C 1
ATOM 1823 O O . GLY B 1 94 ? -16.25 16.094 0.854 1 98.69 94 GLY B O 1
ATOM 1824 N N . LYS B 1 95 ? -16.562 17.953 -0.383 1 98.88 95 LYS B N 1
ATOM 1825 C CA . LYS B 1 95 ? -15.492 17.578 -1.312 1 98.88 95 LYS B CA 1
ATOM 1826 C C . LYS B 1 95 ? -14.258 18.469 -1.106 1 98.88 95 LYS B C 1
ATOM 1828 O O . LYS B 1 95 ? -14.375 19.688 -1.01 1 98.88 95 LYS B O 1
ATOM 1833 N N . ALA B 1 96 ? -13.148 17.844 -0.983 1 98.94 96 ALA B N 1
ATOM 1834 C CA . ALA B 1 96 ? -11.859 18.531 -0.986 1 98.94 96 ALA B CA 1
ATOM 1835 C C . ALA B 1 96 ? -11.078 18.219 -2.26 1 98.94 96 ALA B C 1
ATOM 1837 O O . ALA B 1 96 ? -10.703 17.062 -2.504 1 98.94 96 ALA B O 1
ATOM 1838 N N . ASP B 1 97 ? -10.828 19.219 -3.053 1 98.81 97 ASP B N 1
ATOM 1839 C CA . ASP B 1 97 ? -9.859 19.078 -4.137 1 98.81 97 ASP B CA 1
ATOM 1840 C C . ASP B 1 97 ? -8.43 19.219 -3.615 1 98.81 97 ASP B C 1
ATOM 1842 O O . ASP B 1 97 ? -8.133 20.141 -2.836 1 98.81 97 ASP B O 1
ATOM 1846 N N . VAL B 1 98 ? -7.668 18.312 -3.986 1 98.88 98 VAL B N 1
ATOM 1847 C CA . VAL B 1 98 ? -6.281 18.312 -3.529 1 98.88 98 VAL B CA 1
ATOM 1848 C C . VAL B 1 98 ? -5.367 18.75 -4.664 1 98.88 98 VAL B C 1
ATOM 1850 O O . VAL B 1 98 ? -5.391 18.188 -5.758 1 98.88 98 VAL B O 1
ATOM 1853 N N . ASP B 1 99 ? -4.676 19.734 -4.48 1 98.69 99 ASP B N 1
ATOM 1854 C CA . ASP B 1 99 ? -3.619 20.281 -5.328 1 98.69 99 ASP B CA 1
ATOM 1855 C C . ASP B 1 99 ? -2.502 20.891 -4.488 1 98.69 99 ASP B C 1
ATOM 1857 O O . ASP B 1 99 ? -2.572 22.062 -4.109 1 98.69 99 ASP B O 1
ATOM 1861 N N . MET B 1 100 ? -1.481 20.062 -4.207 1 98.19 100 MET B N 1
ATOM 1862 C CA . MET B 1 100 ? -0.412 20.453 -3.295 1 98.19 100 MET B CA 1
ATOM 1863 C C . MET B 1 100 ? 0.952 20.062 -3.848 1 98.19 100 MET B C 1
ATOM 1865 O O . MET B 1 100 ? 1.042 19.203 -4.734 1 98.19 100 MET B O 1
ATOM 1869 N N . LYS B 1 101 ? 1.884 20.766 -3.346 1 98.44 101 LYS B N 1
ATOM 1870 C CA . LYS B 1 101 ? 3.283 20.453 -3.635 1 98.44 101 LYS B CA 1
ATOM 1871 C C . LYS B 1 101 ? 4.105 20.391 -2.352 1 98.44 101 LYS B C 1
ATOM 1873 O O . LYS B 1 101 ? 3.957 21.234 -1.467 1 98.44 101 LYS B O 1
ATOM 1878 N N . ASP B 1 102 ? 4.895 19.391 -2.201 1 98.75 102 ASP B N 1
ATOM 1879 C CA . ASP B 1 102 ? 5.711 19.25 -1 1 98.75 102 ASP B CA 1
ATOM 1880 C C . ASP B 1 102 ? 7.141 18.844 -1.354 1 98.75 102 ASP B C 1
ATOM 1882 O O . ASP B 1 102 ? 7.355 17.969 -2.197 1 98.75 102 ASP B O 1
ATOM 1886 N N . SER B 1 103 ? 8.102 19.406 -0.683 1 97.81 103 SER B N 1
ATOM 1887 C CA . SER B 1 103 ? 9.5 19.172 -1.04 1 97.81 103 SER B CA 1
ATOM 1888 C C . SER B 1 103 ? 10.18 18.234 -0.051 1 97.81 103 SER B C 1
ATOM 1890 O O . SER B 1 103 ? 11.367 17.938 -0.193 1 97.81 103 SER B O 1
ATOM 1892 N N . VAL B 1 104 ? 9.453 17.828 0.95 1 98.38 104 VAL B N 1
ATOM 1893 C CA . VAL B 1 104 ? 10.078 16.984 1.972 1 98.38 104 VAL B CA 1
ATOM 1894 C C . VAL B 1 104 ? 9.82 15.516 1.671 1 98.38 104 VAL B C 1
ATOM 1896 O O . VAL B 1 104 ? 10.734 14.695 1.727 1 98.38 104 VAL B O 1
ATOM 1899 N N . ILE B 1 105 ? 8.562 15.188 1.376 1 98.69 105 ILE B N 1
ATOM 1900 C CA . ILE B 1 105 ? 8.297 13.812 0.981 1 98.69 105 ILE B CA 1
ATOM 1901 C C . ILE B 1 105 ? 8.969 13.516 -0.358 1 98.69 105 ILE B C 1
ATOM 1903 O O . ILE B 1 105 ? 9.367 14.438 -1.073 1 98.69 105 ILE B O 1
ATOM 1907 N N . SER B 1 106 ? 9.094 12.242 -0.642 1 98.69 106 SER B N 1
ATOM 1908 C CA . SER B 1 106 ? 9.68 11.766 -1.89 1 98.69 106 SER B CA 1
ATOM 1909 C C . SER B 1 106 ? 9.039 10.461 -2.348 1 98.69 106 SER B C 1
ATOM 1911 O O . SER B 1 106 ? 8.344 9.805 -1.572 1 98.69 106 SER B O 1
ATOM 1913 N N . LEU B 1 107 ? 9.242 10.148 -3.633 1 98.62 107 LEU B N 1
ATOM 1914 C CA . LEU B 1 107 ? 8.797 8.859 -4.145 1 98.62 107 LEU B CA 1
ATOM 1915 C C . LEU B 1 107 ? 9.961 7.891 -4.285 1 98.62 107 LEU B C 1
ATOM 1917 O O . LEU B 1 107 ? 9.805 6.781 -4.805 1 98.62 107 LEU B O 1
ATOM 1921 N N . SER B 1 108 ? 11.086 8.305 -3.791 1 96.19 108 SER B N 1
ATOM 1922 C CA . SER B 1 108 ? 12.281 7.465 -3.779 1 96.19 108 SER B CA 1
ATOM 1923 C C . SER B 1 108 ? 13.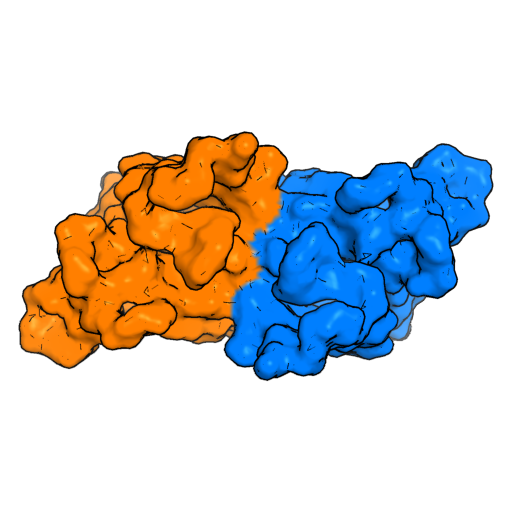203 7.832 -2.621 1 96.19 108 SER B C 1
ATOM 1925 O O . SER B 1 108 ? 13.016 8.867 -1.977 1 96.19 108 SER B O 1
ATOM 1927 N N . GLY B 1 109 ? 14.078 6.863 -2.326 1 94.38 109 GLY B N 1
ATOM 1928 C CA . GLY B 1 109 ? 15.109 7.18 -1.348 1 94.38 109 GLY B CA 1
ATOM 1929 C C . GLY B 1 109 ? 14.609 7.133 0.083 1 94.38 109 GLY B C 1
ATOM 1930 O O . GLY B 1 109 ? 13.602 6.477 0.372 1 94.38 109 GLY B O 1
ATOM 1931 N N . LYS B 1 110 ? 15.258 7.77 1.004 1 94.44 110 LYS B N 1
ATOM 1932 C CA . LYS B 1 110 ? 15.062 7.648 2.447 1 94.44 110 LYS B CA 1
ATOM 1933 C C . LYS B 1 110 ? 13.695 8.18 2.863 1 94.44 110 LYS B C 1
ATOM 1935 O O . LYS B 1 110 ? 13.102 7.703 3.834 1 94.44 110 LYS B O 1
ATOM 1940 N N . HIS B 1 111 ? 13.188 9.148 2.152 1 97.88 111 HIS B N 1
ATOM 1941 C CA . HIS B 1 111 ? 11.898 9.734 2.492 1 97.88 111 HIS B CA 1
ATOM 1942 C C . HIS B 1 111 ? 10.805 9.242 1.548 1 97.88 111 HIS 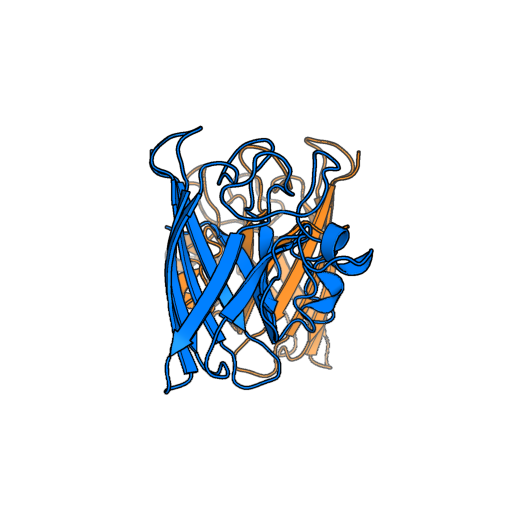B C 1
ATOM 1944 O O . HIS B 1 111 ? 9.805 9.938 1.337 1 97.88 111 HIS B O 1
ATOM 1950 N N . SER B 1 112 ? 11.109 8.094 0.935 1 98.5 112 SER B N 1
ATOM 1951 C CA . SER B 1 112 ? 10.094 7.547 0.044 1 98.5 112 SER B CA 1
ATOM 1952 C C . SER B 1 112 ? 8.805 7.242 0.798 1 98.5 112 SER B C 1
ATOM 1954 O O . SER B 1 112 ? 8.836 6.645 1.875 1 98.5 112 SER B O 1
ATOM 1956 N N . ILE B 1 113 ? 7.695 7.605 0.18 1 98.88 113 ILE B N 1
ATOM 1957 C CA . ILE B 1 113 ? 6.41 7.359 0.829 1 98.88 113 ILE B CA 1
ATOM 1958 C C . ILE B 1 113 ? 5.719 6.168 0.171 1 98.88 113 ILE B C 1
ATOM 1960 O O . ILE B 1 113 ? 4.629 5.766 0.587 1 98.88 113 ILE B O 1
ATOM 1964 N N . ILE B 1 114 ? 6.348 5.566 -0.851 1 98.81 114 ILE B N 1
ATOM 1965 C CA . ILE B 1 114 ? 5.797 4.367 -1.473 1 98.81 114 ILE B CA 1
ATOM 1966 C C . ILE B 1 114 ? 5.645 3.266 -0.425 1 98.81 114 ILE B C 1
ATOM 1968 O O . ILE B 1 114 ? 6.555 3.025 0.371 1 98.81 114 ILE B O 1
ATOM 1972 N N . GLY B 1 115 ? 4.488 2.625 -0.457 1 98.88 115 GLY B N 1
ATOM 1973 C CA . GLY B 1 115 ? 4.23 1.54 0.476 1 98.88 115 GLY B CA 1
ATOM 1974 C C . GLY B 1 115 ? 3.756 2.021 1.834 1 98.88 115 GLY B C 1
ATOM 1975 O O . GLY B 1 115 ? 3.422 1.213 2.703 1 98.88 115 GLY B O 1
ATOM 1976 N N . ARG B 1 116 ? 3.711 3.285 2.055 1 98.94 116 ARG B N 1
ATOM 1977 C CA . ARG B 1 116 ? 3.17 3.877 3.275 1 98.94 116 ARG B CA 1
ATOM 1978 C C . ARG B 1 116 ? 1.718 4.301 3.08 1 98.94 116 ARG B C 1
ATOM 1980 O O . ARG B 1 116 ? 1.141 4.086 2.014 1 98.94 116 ARG B O 1
ATOM 1987 N N . THR B 1 117 ? 1.12 4.867 4.117 1 98.94 117 THR B N 1
ATOM 1988 C CA . THR B 1 117 ? -0.317 5.113 4.074 1 98.94 117 THR B CA 1
ATOM 1989 C C . THR B 1 117 ? -0.612 6.609 4.137 1 98.94 117 THR B C 1
ATOM 1991 O O . THR B 1 117 ? -0.07 7.32 4.984 1 98.94 117 THR B O 1
ATOM 1994 N N . MET B 1 118 ? -1.4 7.113 3.197 1 98.88 118 MET B N 1
ATOM 1995 C CA . MET B 1 118 ? -2.045 8.414 3.359 1 98.88 118 MET B CA 1
ATOM 1996 C C . MET B 1 118 ? -3.258 8.312 4.277 1 98.88 118 MET B C 1
ATOM 1998 O O . MET B 1 118 ? -4.047 7.371 4.164 1 98.88 118 MET B O 1
ATOM 2002 N N . VAL B 1 119 ? -3.398 9.25 5.18 1 98.94 119 VAL B N 1
ATOM 2003 C CA . VAL B 1 119 ? -4.543 9.281 6.082 1 98.94 119 VAL B CA 1
ATOM 2004 C C . VAL B 1 119 ? -5.172 10.672 6.078 1 98.94 119 VAL B C 1
ATOM 2006 O O . VAL B 1 119 ? -4.465 11.68 6.176 1 98.94 119 VAL B O 1
ATOM 2009 N N . VAL B 1 120 ? -6.516 10.758 5.906 1 98.94 120 VAL B N 1
ATOM 2010 C CA . VAL B 1 120 ? -7.27 11.984 6.16 1 98.94 120 VAL B CA 1
ATOM 2011 C C . VAL B 1 120 ? -8.008 11.867 7.492 1 98.94 120 VAL B C 1
ATOM 2013 O O . VAL B 1 120 ? -8.625 10.836 7.781 1 98.94 120 VAL B O 1
ATOM 2016 N N . HIS B 1 121 ? -7.898 12.922 8.266 1 98.88 121 HIS B N 1
ATOM 2017 C CA . HIS B 1 121 ? -8.398 12.891 9.633 1 98.88 121 HIS B CA 1
ATOM 2018 C C . HIS B 1 121 ? -9.711 13.656 9.758 1 98.88 121 HIS B C 1
ATOM 2020 O O . HIS B 1 121 ? -10.125 14.352 8.828 1 98.88 121 HIS B O 1
ATOM 2026 N N . GLU B 1 122 ? -10.273 13.477 10.867 1 98.5 122 GLU B N 1
ATOM 2027 C CA . GLU B 1 122 ? -11.602 14.008 11.172 1 98.5 122 GLU B CA 1
ATOM 2028 C C . GLU B 1 122 ? -11.547 15.516 11.383 1 98.5 122 GLU B C 1
ATOM 2030 O O . GLU B 1 122 ? -12.414 16.25 10.898 1 98.5 122 GLU B O 1
ATOM 2035 N N . LYS B 1 123 ? -10.57 15.977 12.094 1 98.62 123 LYS B N 1
ATOM 2036 C CA . LYS B 1 123 ? -10.5 17.375 12.492 1 98.62 123 LYS B CA 1
ATOM 2037 C C . LYS B 1 123 ? -9.344 18.094 11.797 1 98.62 123 LYS B C 1
ATOM 2039 O O . LYS B 1 123 ? -8.492 17.438 11.172 1 98.62 123 LYS B O 1
ATOM 2044 N N . GLN B 1 124 ? -9.391 19.375 11.938 1 98.81 124 GLN B N 1
ATOM 2045 C CA . GLN B 1 124 ? -8.289 20.219 11.477 1 98.81 124 GLN B CA 1
ATOM 2046 C C . GLN B 1 124 ? -7 19.906 12.219 1 98.81 124 GLN B C 1
ATOM 2048 O O . GLN B 1 124 ? -7.008 19.688 13.43 1 98.81 124 GLN B O 1
ATOM 2053 N N . ASP B 1 125 ? -5.949 19.75 11.445 1 98.88 125 ASP B N 1
ATOM 2054 C CA . ASP B 1 125 ? -4.605 19.75 12.016 1 98.88 125 ASP B CA 1
ATOM 2055 C C . ASP B 1 125 ? -4.223 21.125 12.531 1 98.88 125 ASP B C 1
ATOM 2057 O O . ASP B 1 125 ? -4.262 22.109 11.781 1 98.88 125 ASP B O 1
ATOM 2061 N N . ASP B 1 126 ? -3.799 21.25 13.734 1 98.88 126 ASP B N 1
ATOM 2062 C CA . ASP B 1 126 ? -3.451 22.547 14.297 1 98.88 126 ASP B CA 1
ATOM 2063 C C . ASP B 1 126 ? -1.979 22.875 14.062 1 98.88 126 ASP B C 1
ATOM 2065 O O . ASP B 1 126 ? -1.466 23.859 14.586 1 98.88 126 ASP B O 1
ATOM 2069 N N . LEU B 1 127 ? -1.239 22.031 13.367 1 98.62 127 LEU B N 1
ATOM 2070 C CA . LEU B 1 127 ? 0.11 22.234 12.852 1 98.62 127 LEU B CA 1
ATOM 2071 C C . LEU B 1 127 ? 1.115 22.359 13.992 1 98.62 127 LEU B C 1
ATOM 2073 O O . LEU B 1 127 ? 2.115 23.078 13.867 1 98.62 127 LEU B O 1
ATOM 2077 N N . GLY B 1 128 ? 0.758 21.719 15.062 1 98.25 128 GLY B N 1
ATOM 2078 C CA . GLY B 1 128 ? 1.662 21.734 16.203 1 98.25 128 GLY B CA 1
ATOM 2079 C C . GLY B 1 128 ? 1.536 23 17.031 1 98.25 128 GLY B C 1
ATOM 2080 O O . GLY B 1 128 ? 2.35 23.25 17.938 1 98.25 128 GLY B O 1
ATOM 2081 N N . LYS B 1 129 ? 0.53 23.734 16.859 1 97.56 129 LYS B N 1
ATOM 2082 C CA . LYS B 1 129 ? 0.377 25.047 17.484 1 97.56 129 LYS B CA 1
ATOM 2083 C C . LYS B 1 129 ? -0.835 25.062 18.422 1 97.56 129 LYS B C 1
ATOM 2085 O O . LYS B 1 129 ? -1.355 26.125 18.734 1 97.56 129 LYS B O 1
ATOM 2090 N N . GLY B 1 130 ? -1.326 24 18.75 1 96.56 130 GLY B N 1
ATOM 2091 C CA . GLY B 1 130 ? -2.543 23.891 19.531 1 96.56 130 GLY B CA 1
ATOM 2092 C C . GLY B 1 130 ? -2.312 24.094 21.016 1 96.56 130 GLY B C 1
ATOM 2093 O O . GLY B 1 130 ? -3.266 24.219 21.797 1 96.56 130 GLY B O 1
ATOM 2094 N N . GLY B 1 131 ? -0.991 24.062 21.531 1 95.62 131 GLY B N 1
ATOM 2095 C CA . GLY B 1 131 ? -0.695 24.422 22.906 1 95.62 131 GLY B CA 1
ATOM 2096 C C . GLY B 1 131 ? -0.763 23.25 23.875 1 95.62 131 GLY B C 1
ATOM 2097 O O . GLY B 1 131 ? -0.907 23.438 25.078 1 95.62 131 GLY B O 1
ATOM 2098 N N . ASN B 1 132 ? -0.817 22.062 23.406 1 96.38 132 ASN B N 1
ATOM 2099 C CA . ASN B 1 132 ? -0.796 20.875 24.25 1 96.38 132 ASN B CA 1
ATOM 2100 C C . ASN B 1 132 ? 0.096 19.781 23.672 1 96.38 132 ASN B C 1
ATOM 2102 O O . ASN B 1 132 ? 0.6 19.922 22.547 1 96.38 132 ASN B O 1
ATOM 2106 N N . GLU B 1 133 ? 0.377 18.75 24.422 1 95.75 133 GLU B N 1
ATOM 2107 C CA . GLU B 1 133 ? 1.296 17.672 24.047 1 95.75 133 GLU B CA 1
ATOM 2108 C C . GLU B 1 133 ? 0.828 16.953 22.797 1 95.75 133 GLU B C 1
ATOM 2110 O O . GLU B 1 133 ? 1.635 16.641 21.922 1 95.75 133 GLU B O 1
ATOM 2115 N N . GLU B 1 134 ? -0.468 16.672 22.672 1 96 134 GLU B N 1
ATOM 2116 C CA . GLU B 1 134 ? -1.004 15.977 21.5 1 96 134 GLU B CA 1
ATOM 2117 C C . GLU B 1 134 ? -0.784 16.781 20.234 1 96 134 GLU B C 1
ATOM 2119 O O . GLU B 1 134 ? -0.583 16.219 19.156 1 96 134 GLU B O 1
ATOM 2124 N N . SER B 1 135 ? -0.817 18.078 20.359 1 98.31 135 SER B N 1
ATOM 2125 C CA . SER B 1 135 ? -0.573 18.984 19.234 1 98.31 135 SER B CA 1
ATOM 2126 C C . SER B 1 135 ? 0.812 18.766 18.641 1 98.31 135 SER B C 1
ATOM 2128 O O . SER B 1 135 ? 0.963 18.688 17.406 1 98.31 135 SER B O 1
ATOM 2130 N N . THR B 1 136 ? 1.833 18.578 19.438 1 97.44 136 THR B N 1
ATOM 2131 C CA . THR B 1 136 ? 3.213 18.469 18.969 1 97.44 136 THR B CA 1
ATOM 2132 C C . THR B 1 136 ? 3.508 17.047 18.484 1 97.44 136 THR B C 1
ATOM 2134 O O . THR B 1 136 ? 4.562 16.797 17.906 1 97.44 136 THR B O 1
ATOM 2137 N N . LYS B 1 137 ? 2.582 16.203 18.719 1 97.44 137 LYS B N 1
ATOM 2138 C CA . LYS B 1 137 ? 2.758 14.828 18.281 1 97.44 137 LYS B CA 1
ATOM 2139 C C . LYS B 1 137 ? 1.969 14.562 17 1 97.44 137 LYS B C 1
ATOM 2141 O O . LYS B 1 137 ? 2.461 13.891 16.094 1 97.44 137 LYS B O 1
ATOM 2146 N N . THR B 1 138 ? 0.679 15.148 16.984 1 97.19 138 THR B N 1
ATOM 2147 C CA . THR B 1 138 ? -0.204 14.703 15.906 1 97.19 138 THR B CA 1
ATOM 2148 C C . THR B 1 138 ? -0.914 15.891 15.266 1 97.19 138 THR B C 1
ATOM 2150 O O . THR B 1 138 ? -1.632 15.727 14.273 1 97.19 138 THR B O 1
ATOM 2153 N N . GLY B 1 139 ? -0.783 17.094 15.898 1 98.56 139 GLY B N 1
ATOM 2154 C CA . GLY B 1 139 ? -1.508 18.25 15.406 1 98.56 139 GLY B CA 1
ATOM 2155 C C . GLY B 1 139 ? -2.973 18.25 15.797 1 98.56 139 GLY B C 1
ATOM 2156 O O . GLY B 1 139 ? -3.766 19.016 15.25 1 98.56 139 GLY B O 1
ATOM 2157 N N . ASN B 1 140 ? -3.434 17.344 16.672 1 98.5 140 ASN B N 1
ATOM 2158 C CA . ASN B 1 140 ? -4.797 17.266 17.188 1 98.5 140 ASN B CA 1
ATOM 2159 C C . ASN B 1 140 ? -5.801 17.031 16.047 1 98.5 140 ASN B C 1
ATOM 2161 O O . ASN B 1 140 ? -6.887 17.625 16.047 1 98.5 140 ASN B O 1
ATOM 2165 N N . ALA B 1 141 ? -5.453 16.203 15.156 1 97.94 141 ALA B N 1
ATOM 2166 C CA . ALA B 1 141 ? -6.281 16.109 13.961 1 97.94 141 ALA B CA 1
ATOM 2167 C C . ALA B 1 141 ? -7.406 15.094 14.148 1 97.94 141 ALA B C 1
ATOM 2169 O O . ALA B 1 141 ? -8.234 14.898 13.25 1 97.94 141 ALA B O 1
ATOM 2170 N N . GLY B 1 142 ? -7.484 14.359 15.281 1 97.62 142 GLY B N 1
ATOM 2171 C CA . GLY B 1 142 ? -8.602 13.484 15.602 1 97.62 142 GLY B CA 1
ATOM 2172 C C . GLY B 1 142 ? -8.547 12.156 14.875 1 97.62 142 GLY B C 1
ATOM 2173 O O . GLY B 1 142 ? -7.465 11.695 14.492 1 97.62 142 GLY B O 1
ATOM 2174 N N . SER B 1 143 ? -9.648 11.508 14.727 1 97.69 143 SER B N 1
ATOM 2175 C CA . SER B 1 143 ? -9.742 10.141 14.234 1 97.69 143 SER B CA 1
ATOM 2176 C C . SER B 1 143 ? -9.344 10.047 12.766 1 97.69 143 SER B C 1
ATOM 2178 O O . SER B 1 143 ? -9.383 11.047 12.047 1 97.69 143 SER B O 1
ATOM 2180 N N . ARG B 1 144 ? -8.961 8.867 12.406 1 98.62 144 ARG B N 1
ATOM 2181 C CA . ARG B 1 144 ? -8.609 8.547 11.023 1 98.62 144 ARG B CA 1
ATOM 2182 C C . ARG B 1 144 ? -9.844 8.172 10.211 1 98.62 144 ARG B C 1
ATOM 2184 O O . ARG B 1 144 ? -10.438 7.113 10.43 1 98.62 144 ARG B O 1
ATOM 2191 N N . LEU B 1 145 ? -10.227 9 9.227 1 98.69 145 LEU B N 1
ATOM 2192 C CA . LEU B 1 145 ? -11.492 8.812 8.531 1 98.69 145 LEU B CA 1
ATOM 2193 C C . LEU B 1 145 ? -11.336 7.832 7.367 1 98.69 145 LEU B C 1
ATOM 2195 O O . LEU B 1 145 ? -12.219 7.012 7.121 1 98.69 145 LEU B O 1
ATOM 2199 N N . ALA B 1 146 ? -10.32 8.008 6.609 1 98.81 146 ALA B N 1
ATOM 2200 C CA . ALA B 1 146 ? -10.008 7.164 5.457 1 98.81 146 ALA B CA 1
ATOM 2201 C C . ALA B 1 146 ? -8.5 7.086 5.223 1 98.81 146 ALA B C 1
ATOM 2203 O O . ALA B 1 146 ? -7.762 7.996 5.605 1 98.81 146 ALA B O 1
ATOM 2204 N N . CYS B 1 147 ? -8.086 6.047 4.691 1 98.81 147 CYS B N 1
ATOM 2205 C CA . CYS B 1 147 ? -6.672 5.859 4.402 1 98.81 147 CYS B CA 1
ATOM 2206 C C . CYS B 1 147 ? -6.473 4.918 3.221 1 98.81 147 CYS B C 1
ATOM 2208 O O . CYS B 1 147 ? -7.426 4.285 2.758 1 98.81 147 CYS B O 1
ATOM 2210 N N . GLY B 1 148 ? -5.344 4.891 2.662 1 98.81 148 GLY B N 1
ATOM 2211 C CA . GLY B 1 148 ? -4.918 4.008 1.588 1 98.81 148 GLY B CA 1
ATOM 2212 C C . GLY B 1 148 ? -3.41 3.906 1.463 1 98.81 148 GLY B C 1
ATOM 2213 O O . GLY B 1 148 ? -2.691 4.859 1.767 1 98.81 148 GLY B O 1
ATOM 2214 N N . VAL B 1 149 ? -2.936 2.768 1.029 1 98.94 149 VAL B N 1
ATOM 2215 C CA . VAL B 1 149 ? -1.508 2.572 0.801 1 98.94 149 VAL B CA 1
ATOM 2216 C C . VAL B 1 149 ? -1.095 3.25 -0.503 1 98.94 149 VAL B C 1
ATOM 2218 O O . VAL B 1 149 ? -1.801 3.154 -1.511 1 98.94 149 VAL B O 1
ATOM 2221 N N . ILE B 1 150 ? -0.004 3.951 -0.465 1 98.94 150 ILE B N 1
ATOM 2222 C CA . ILE B 1 150 ? 0.533 4.637 -1.637 1 98.94 150 ILE B CA 1
ATOM 2223 C C . ILE B 1 150 ? 1.259 3.633 -2.531 1 98.94 150 ILE B C 1
ATOM 2225 O O . ILE B 1 150 ? 2.26 3.039 -2.123 1 98.94 150 ILE B O 1
ATOM 2229 N N . GLY B 1 151 ? 0.734 3.449 -3.689 1 98.94 151 GLY B N 1
ATOM 2230 C CA . GLY B 1 151 ? 1.281 2.471 -4.613 1 98.94 151 GLY B CA 1
ATOM 2231 C C . GLY B 1 151 ? 1.922 3.098 -5.84 1 98.94 151 GLY B C 1
ATOM 2232 O O . GLY B 1 151 ? 1.662 4.262 -6.152 1 98.94 151 GLY B O 1
ATOM 2233 N N . ILE B 1 152 ? 2.75 2.32 -6.48 1 98.81 152 ILE B N 1
ATOM 2234 C CA . ILE B 1 152 ? 3.379 2.744 -7.727 1 98.81 152 ILE B CA 1
ATOM 2235 C C . ILE B 1 152 ? 2.32 2.896 -8.82 1 98.81 152 ILE B C 1
ATOM 2237 O O . ILE B 1 152 ? 1.438 2.045 -8.953 1 98.81 152 ILE B O 1
ATOM 2241 N N . ALA B 1 153 ? 2.369 3.98 -9.508 1 98.62 153 ALA B N 1
ATOM 2242 C CA . ALA B 1 153 ? 1.438 4.219 -10.609 1 98.62 153 ALA B CA 1
ATOM 2243 C C . ALA B 1 153 ? 2.148 4.148 -11.961 1 98.62 153 ALA B C 1
ATOM 2245 O O . ALA B 1 153 ? 3.373 4.281 -12.031 1 98.62 153 ALA B O 1
ATOM 2246 N N . PRO B 1 154 ? 1.38 3.881 -13.078 1 95.81 154 PRO B N 1
ATOM 2247 C CA . PRO B 1 154 ? 1.984 3.875 -14.414 1 95.81 154 PRO B CA 1
ATOM 2248 C C . PRO B 1 154 ? 2.609 5.219 -14.789 1 95.81 154 PRO B C 1
ATOM 2250 O O . PRO B 1 154 ? 2.164 6.266 -14.305 1 95.81 154 PRO B O 1
#

Organism: Equus caballus (NCBI:txid9796)

Nearest PDB structures (foldseek):
  2zky-assembly5_I  TM=1.002E+00  e=6.394E-25  Homo sapiens
  8gsq-assembly3_E  TM=9.944E-01  e=5.737E-25  Homo sapiens
  3gtv-assembly6_K  TM=1.001E+00  e=7.126E-25  Homo sapiens
  3ecw-assembly1_B  TM=1.002E+00  e=1.099E-24  Homo sapiens
  7fb6-assembly1_A  TM=9.784E-01  e=7.523E-25  Homo sapiens

pLDDT: mean 98.0, std 2.05, range [77.81, 98.94]

Secondary structure (DSSP, 8-state):
--EEEEEEEE-SSS-EEEEEEEESSTTSPEEEEEEEESPPSEEEEEEEES----EEEEGGG-SB--TT-PPP--TT-SSS-TTEEEEEEE-TTS-EEEEEEESS-BSSGGGB-TTSEEEEESS---TT-SSSHHHHHHTT--SEEEEEE-EE--/--EEEEEEEE-SSS-EEEEEEEESSTTSPEEEEEEEESPPSEEEEEEEES----EEEEGGG-SB--TT-PPP--TT-SSS-TTEEEEEEE-TTS-EEEEEEESS-BSSGGGB-TTSEEEEESS---TT-SSSHHHHHHTT--SEEEEEE-EE--

Sequence (308 aa):
MALKAVCVLKGDGPVHGVIHFEQQQEGGPVVLKGFIEGLTKGDHGFHVHEFGDNTQGCTTAGAHFNPLSKKHGGPKDEERHVGDLGNVTADENGKADVDMKDSVISLSGKHSIIGRTMVVHEKQDDLGKGGNEESTKTGNAGSRLACGVIGIAPMALKAVCVLKGDGPVHGVIHFEQQQEGGPVVLKGFIEGLTKGDHGFHVHEFGDNTQGCTTAGAHFNPLSKKHGGPKDEERHVGDLGNVTADENGKADVDMKDSVISLSGKHSIIGRTMVVHEKQDDLGKGGNEESTKTGNAGSRLACGVIGIAP

InterPro domains:
  IPR001424 Superoxide dismutase, copper/zinc binding domain [PF00080] (15-150)
  IPR001424 Superoxide dismutase, copper/zinc binding domain [PR00068] (45-67)
  IPR001424 Superoxide dismutase, copper/zinc binding domain [PR00068] (81-90)
  IPR001424 Superoxide dismutase, copper/zinc binding domain [PR00068] (100-122)
  IPR001424 Superoxide dismutase, copper/zinc binding domain [PR00068] (125-151)
  IPR001424 Superoxide dismutase, copper/zinc binding domain [cd00305] (4-147)
  IPR018152 Superoxide dismutase, copper/zinc, binding site [PS00087] (45-55)
  IPR018152 Superoxide dismutase, copper/zinc, binding site [PS00332] (139-150)
  IPR024134 Superoxide dismutase (Cu/Zn) / superoxide dismutase copper chaperone [PTHR10003] (2-152)
  IPR036423 Superoxide dismutase-like, copper/zinc binding domain superfamily [G3DSA:2.60.40.200] (1-154)
  IPR036423 Superoxide dismutase-like, copper/zinc binding domain superfamily [SSF49329] (3-152)

Foldseek 3Di:
DKFKKKWWKDFPDPKTWIKIWIDHDVLAKIKIWIKIADAAFFKWWKWWACAQDQVVHPVPLHFGAAPPPFWDFEQPDPGHGLTGDFIFGAHNRRMTTDTDIGRSADCDDPRRSARHKMFIARAGQCGLPPPDDVNRRHSPRHHTGIMTGMHTDD/DKFKKKWWKDFPDPKTWIKIWIDHDVLAKIKIWIKIADAAFFKWWKWWACAQDQVVHPVPLHFGQAPPPFWDFEQPDPGHGLTGDFIFGAHNRRMTTDTDIGRRADCDDPRRSARHKMFIARAGQCGLPPPDPVNRRHSPRHHTGIMTGMHTDD

Solvent-accessible surface area (backbone atoms only — not comparable to full-atom values): 14399 Å² total; per-residue (Å²): 120,64,45,37,30,23,25,54,29,46,34,94,60,75,26,33,31,42,39,35,37,38,26,64,41,90,88,38,46,29,36,37,38,41,38,36,34,59,43,67,64,39,49,18,12,30,34,31,22,54,15,16,24,54,86,67,44,63,72,48,14,60,56,65,22,39,95,77,73,48,46,31,19,30,67,85,45,86,62,27,28,55,21,32,58,31,59,46,51,20,37,93,82,6,42,20,72,42,77,47,73,40,67,65,37,33,85,52,75,94,46,36,46,62,6,12,17,43,36,37,25,64,28,43,40,47,40,32,65,63,84,49,73,58,11,35,66,62,11,58,14,70,54,72,46,22,24,22,45,23,6,33,32,127,119,66,45,38,30,24,24,54,28,47,33,94,60,76,26,33,32,41,41,36,37,39,25,65,40,90,88,39,45,28,37,37,40,41,38,37,34,58,42,67,67,40,49,18,13,30,35,30,21,56,16,17,24,55,86,67,43,63,70,48,15,60,57,67,22,41,96,77,75,50,47,30,19,28,66,85,45,86,62,26,27,56,21,32,59,31,58,46,52,20,38,93,82,6,42,19,73,43,78,48,75,40,66,66,40,32,86,52,76,95,47,36,46,61,6,12,17,43,36,39,26,64,28,43,39,45,39,32,67,66,84,49,72,58,11,36,67,62,11,56,13,70,54,74,45,21,25,22,47,23,6,33,32,128